Protein AF-A0AA35SAT4-F1 (afdb_monomer_lite)

InterPro domains:
  IPR000299 FERM domain [PS50057] (1-311)
  IPR011993 PH-like domain superfamily [G3DSA:2.30.29.30] (237-289)
  IPR014352 FERM/acyl-CoA-binding protein superfamily [G3DSA:1.20.80.10] (105-236)
  IPR019748 FERM central domain [PF00373] (108-242)
  IPR035963 FERM superfamily, second domain [SSF47031] (110-237)
  IPR051594 KRIT1/FRMD8 [PTHR13283] (17-278)

Organism: Geodia barretti (NCBI:txid519541)

Radius of gyration: 21.6 Å; chains: 1; bounding box: 40×58×58 Å

Sequence (311 aa):
MKEGESVQAVYPSGRFTTVSQIHETVMAALGLPSEAVDCFSIWLSSKHLQLQLKSYHLPCKLFKKWKDLLSQYTNTAYDDICQDEPILTFQRNTFFPLKEERKMIDPKKKSENEKAIDLLYNEAVFNVTKTRYPLEETDYHELAGIQAATFAVEHPGEGLTSGNLHPYLQTFYPPHLLEPPTGGQKSLLKLFRQRSVEHSLAEEKLRGHFEKVASKRLSAHNLKILYLQYCWSKPFYGSVMFHGQIERPFKAVHILTYSDKRVTVALNPHCLHILDSKSPPVSSHTPSAEKQRIHCPIMGNTHFPGPPFSY

Secondary structure (DSSP, 8-state):
-GGG-------TTGGG--HHHHHHHHHHHTT--GGGGGGEEEEEE-SS-EEEPPTT--HHHHHHTHHHHHHHH----HHHHHH---EEEEEE-TTS-HHHHHHH--TT--SSSHHHHHHHHHHHHHHHHTT-S---HHHHHHHHHHHHHHHHHH-GGG---GGG-GGGHHHHS-GGGTS----S---HHHHHHHHHHHHHHHHHHHHHHHHHHHTT---HHHHHHHHHHHHHTSTTTT-EEEEEEEPPPP-TT-TTT---EEEEEEE-SSEEEEEETT--S--TTS--GGGG---EE--S-----------

Structure (mmCIF, N/CA/C/O backbone):
data_AF-A0AA35SAT4-F1
#
_entry.id   AF-A0AA35SAT4-F1
#
loop_
_atom_site.group_PDB
_atom_site.id
_atom_site.type_symbol
_atom_site.label_atom_id
_atom_site.label_alt_id
_atom_site.label_comp_id
_atom_site.label_asym_id
_atom_site.label_entity_id
_atom_site.label_seq_id
_atom_site.pdbx_PDB_ins_code
_atom_site.Cartn_x
_atom_site.Cartn_y
_atom_site.Cartn_z
_atom_site.occupancy
_atom_site.B_iso_or_equiv
_atom_site.auth_seq_id
_atom_site.auth_comp_id
_atom_site.auth_asym_id
_atom_site.auth_atom_id
_atom_site.pdbx_PDB_model_num
ATOM 1 N N . MET A 1 1 ? 7.139 -6.470 1.244 1.00 85.88 1 MET A N 1
ATOM 2 C CA . MET A 1 1 ? 5.754 -5.981 1.427 1.00 85.88 1 MET A CA 1
ATOM 3 C C . MET A 1 1 ? 5.818 -4.456 1.533 1.00 85.88 1 MET A C 1
ATOM 5 O O . MET A 1 1 ? 6.887 -3.907 1.259 1.00 85.88 1 MET A O 1
ATOM 9 N N . LYS A 1 2 ? 4.718 -3.742 1.808 1.00 81.56 2 LYS A N 1
ATOM 10 C CA . LYS A 1 2 ? 4.805 -2.294 2.086 1.00 81.56 2 LYS A CA 1
ATOM 11 C C . LYS A 1 2 ? 5.480 -2.056 3.447 1.00 81.56 2 LYS A C 1
ATOM 13 O O . LYS A 1 2 ? 5.618 -2.985 4.230 1.00 81.56 2 LYS A O 1
ATOM 18 N N . GLU A 1 3 ? 5.967 -0.834 3.665 1.00 66.50 3 GLU A N 1
ATOM 19 C CA . GLU A 1 3 ? 6.561 -0.382 4.942 1.00 66.50 3 GLU A CA 1
ATOM 20 C C . GLU A 1 3 ? 7.803 -1.152 5.431 1.00 66.50 3 GLU A C 1
ATOM 22 O O . GLU A 1 3 ? 8.117 -1.172 6.613 1.00 66.50 3 GLU A O 1
ATOM 27 N N . GLY A 1 4 ? 8.571 -1.746 4.512 1.00 68.06 4 GLY A N 1
ATOM 28 C CA . GLY A 1 4 ? 9.857 -2.373 4.844 1.00 68.06 4 GLY A CA 1
ATOM 29 C C . GLY A 1 4 ? 9.745 -3.785 5.422 1.00 68.06 4 GLY A C 1
ATOM 30 O O . GLY A 1 4 ? 10.768 -4.449 5.586 1.00 68.06 4 GLY A O 1
ATOM 31 N N . GLU A 1 5 ? 8.529 -4.293 5.638 1.00 81.25 5 GLU A N 1
ATOM 32 C CA . GLU A 1 5 ? 8.324 -5.705 5.942 1.00 81.25 5 GLU A CA 1
ATOM 33 C C . GLU A 1 5 ? 8.867 -6.570 4.795 1.00 81.25 5 GLU A C 1
ATOM 35 O O . GLU A 1 5 ? 8.551 -6.371 3.611 1.00 81.25 5 GLU A O 1
ATOM 40 N N . SER A 1 6 ? 9.667 -7.573 5.141 1.00 86.50 6 SER A N 1
ATOM 41 C CA . SER A 1 6 ? 10.245 -8.518 4.190 1.00 86.50 6 SER A CA 1
ATOM 42 C C . SER A 1 6 ? 9.923 -9.948 4.599 1.00 86.50 6 SER A C 1
ATOM 44 O O . SER A 1 6 ? 9.715 -10.254 5.768 1.00 86.50 6 SER A O 1
ATOM 46 N N . VAL A 1 7 ? 9.839 -10.819 3.602 1.00 89.19 7 VAL A N 1
ATOM 47 C CA . VAL A 1 7 ? 9.701 -12.260 3.787 1.00 89.19 7 VAL A CA 1
ATOM 48 C C . VAL A 1 7 ? 10.758 -12.915 2.918 1.00 89.19 7 VAL A C 1
ATOM 50 O O . VAL A 1 7 ? 11.021 -12.451 1.803 1.00 89.19 7 VAL A O 1
ATOM 53 N N . GLN A 1 8 ? 11.399 -13.960 3.431 1.00 85.19 8 GLN A N 1
ATOM 54 C CA . GLN A 1 8 ? 12.341 -14.717 2.623 1.00 85.19 8 GLN A CA 1
ATOM 55 C C . GLN A 1 8 ? 11.565 -15.551 1.608 1.00 85.19 8 GLN A C 1
ATOM 57 O O . GLN A 1 8 ? 10.843 -16.476 1.968 1.00 85.19 8 GLN A O 1
ATOM 62 N N . ALA A 1 9 ? 11.714 -15.202 0.333 1.00 82.69 9 ALA A N 1
ATOM 63 C CA . ALA A 1 9 ? 11.244 -16.026 -0.768 1.00 82.69 9 ALA A CA 1
ATOM 64 C C . ALA A 1 9 ? 12.330 -17.035 -1.150 1.00 82.69 9 ALA A C 1
ATOM 66 O O . ALA A 1 9 ? 13.515 -16.696 -1.227 1.00 82.69 9 ALA A O 1
ATOM 67 N N . VAL A 1 10 ? 11.917 -18.270 -1.419 1.00 89.69 10 VAL A N 1
ATOM 68 C CA . VAL A 1 10 ? 12.800 -19.304 -1.963 1.00 89.69 10 VAL A CA 1
ATOM 69 C C . VAL A 1 10 ? 12.797 -19.180 -3.486 1.00 89.69 10 VAL A C 1
ATOM 71 O O . VAL A 1 10 ? 11.788 -18.819 -4.087 1.00 89.69 10 VAL A O 1
ATOM 74 N N . TYR A 1 11 ? 13.929 -19.491 -4.123 1.00 93.06 11 TYR A N 1
ATOM 75 C CA . TYR A 1 11 ? 14.079 -19.494 -5.581 1.00 93.06 11 TYR A CA 1
ATOM 76 C C . TYR A 1 11 ? 14.354 -20.925 -6.073 1.00 93.06 11 TYR A C 1
ATOM 78 O O . TYR A 1 11 ? 15.515 -21.258 -6.330 1.00 93.06 11 TYR A O 1
ATOM 86 N N . PRO A 1 12 ? 13.325 -21.796 -6.190 1.00 91.19 12 PRO A N 1
ATOM 87 C CA . PRO A 1 12 ? 13.510 -23.239 -6.385 1.00 91.19 12 PRO A CA 1
ATOM 88 C C . PRO A 1 12 ? 14.303 -23.617 -7.638 1.00 91.19 12 PRO A C 1
ATOM 90 O O . PRO A 1 12 ? 14.925 -24.673 -7.688 1.00 91.19 12 PRO A O 1
ATOM 93 N N . SER A 1 13 ? 14.294 -22.760 -8.660 1.00 94.81 13 SER A N 1
ATOM 94 C CA . SER A 1 13 ? 14.987 -22.988 -9.932 1.00 94.81 13 SER A CA 1
ATOM 95 C C . SER A 1 13 ? 16.111 -21.970 -10.167 1.00 94.81 13 SER A C 1
ATOM 97 O O . SER A 1 13 ? 16.504 -21.709 -11.309 1.00 94.81 13 SER A O 1
ATOM 99 N N . GLY A 1 14 ? 16.622 -21.348 -9.096 1.00 94.19 14 GLY A N 1
ATOM 100 C CA . GLY A 1 14 ? 17.661 -20.321 -9.154 1.00 94.19 14 GLY A CA 1
ATOM 101 C C . GLY A 1 14 ? 17.294 -19.203 -10.133 1.00 94.19 14 GLY A C 1
ATOM 102 O O . GLY A 1 14 ? 16.197 -18.645 -10.072 1.00 94.19 14 GLY A O 1
ATOM 103 N N . ARG A 1 15 ? 18.176 -18.920 -11.101 1.00 94.06 15 ARG A N 1
ATOM 104 C CA . ARG A 1 15 ? 17.960 -17.881 -12.132 1.00 94.06 15 ARG A CA 1
ATOM 105 C C . ARG A 1 15 ? 16.768 -18.128 -13.069 1.00 94.06 15 ARG A C 1
ATOM 107 O O . ARG A 1 15 ? 16.391 -17.223 -13.813 1.00 94.06 15 ARG A O 1
ATOM 114 N N . PHE A 1 16 ? 16.235 -19.348 -13.086 1.00 96.88 16 PHE A N 1
ATOM 115 C CA . PHE A 1 16 ? 15.081 -19.747 -13.893 1.00 96.88 16 PHE A CA 1
ATOM 116 C C . PHE A 1 16 ? 13.785 -19.790 -13.087 1.00 96.88 16 PHE A C 1
ATOM 118 O O . PHE A 1 16 ? 12.761 -20.213 -13.613 1.00 96.88 16 PHE A O 1
ATOM 125 N N . THR A 1 17 ? 13.818 -19.348 -11.829 1.00 97.94 17 THR A N 1
ATOM 126 C CA . THR A 1 17 ? 12.612 -19.263 -11.012 1.00 97.94 17 THR A CA 1
ATOM 127 C C . THR A 1 17 ? 11.625 -18.283 -11.641 1.00 97.94 17 THR A C 1
ATOM 129 O O . THR A 1 17 ? 11.965 -17.133 -11.934 1.00 97.94 17 THR A O 1
ATOM 132 N N . THR A 1 18 ? 10.406 -18.759 -11.856 1.00 98.19 18 THR A N 1
ATOM 133 C CA . THR A 1 18 ? 9.287 -17.977 -12.380 1.00 98.19 18 THR A CA 1
ATOM 134 C C . THR A 1 18 ? 8.602 -17.174 -11.280 1.00 98.19 18 THR A C 1
ATOM 136 O O . THR A 1 18 ? 8.747 -17.443 -10.087 1.00 98.19 18 THR A O 1
ATOM 139 N N . VAL A 1 19 ? 7.810 -16.187 -11.686 1.00 97.94 19 VAL A N 1
ATOM 140 C CA . VAL A 1 19 ? 6.956 -15.432 -10.767 1.00 97.94 19 VAL A CA 1
ATOM 141 C C . VAL A 1 19 ? 5.939 -16.329 -10.061 1.00 97.94 19 VAL A C 1
ATOM 143 O O . VAL A 1 19 ? 5.714 -16.105 -8.878 1.00 97.94 19 VAL A O 1
ATOM 146 N N . SER A 1 20 ? 5.377 -17.346 -10.728 1.00 97.44 20 SER A N 1
ATOM 147 C CA . SER A 1 20 ? 4.465 -18.315 -10.089 1.00 97.44 20 SER A CA 1
ATOM 148 C C . SER A 1 20 ? 5.132 -19.018 -8.910 1.00 97.44 20 SER A C 1
ATOM 150 O O . SER A 1 20 ? 4.609 -19.004 -7.806 1.00 97.44 20 SER A O 1
ATOM 152 N N . GLN A 1 21 ? 6.348 -19.534 -9.111 1.00 97.69 21 GLN A N 1
ATOM 153 C CA . GLN A 1 21 ? 7.086 -20.228 -8.052 1.00 97.69 21 GLN A CA 1
ATOM 154 C C . GLN A 1 21 ? 7.424 -19.292 -6.882 1.00 97.69 21 GLN A C 1
ATOM 156 O O . GLN A 1 21 ? 7.323 -19.681 -5.722 1.00 97.69 21 GLN A O 1
ATOM 161 N N . ILE A 1 22 ? 7.804 -18.040 -7.161 1.00 97.31 22 ILE A N 1
ATOM 162 C CA . ILE A 1 22 ? 8.040 -17.050 -6.097 1.00 97.31 22 ILE A CA 1
ATOM 163 C C . ILE A 1 22 ? 6.737 -16.737 -5.362 1.00 97.31 22 ILE A C 1
ATOM 165 O O . ILE A 1 22 ? 6.739 -16.693 -4.137 1.00 97.31 22 ILE A O 1
ATOM 169 N N . HIS A 1 23 ? 5.630 -16.553 -6.082 1.00 97.38 23 HIS A N 1
ATOM 170 C CA . HIS A 1 23 ? 4.315 -16.315 -5.489 1.00 97.38 23 HIS A CA 1
ATOM 171 C C . HIS A 1 23 ? 3.915 -17.456 -4.549 1.00 97.38 23 HIS A C 1
ATOM 173 O O . HIS A 1 23 ? 3.642 -17.191 -3.383 1.00 97.38 23 HIS A O 1
ATOM 179 N N . GLU A 1 24 ? 4.019 -18.710 -4.994 1.00 96.19 24 GLU A N 1
ATOM 180 C CA . GLU A 1 24 ? 3.744 -19.905 -4.185 1.00 96.19 24 GLU A CA 1
ATOM 181 C C . GLU A 1 24 ? 4.595 -19.946 -2.906 1.00 96.19 24 GLU A C 1
ATOM 183 O O . GLU A 1 24 ? 4.072 -20.161 -1.811 1.00 96.19 24 GLU A O 1
ATOM 188 N N . THR A 1 25 ? 5.903 -19.683 -3.011 1.00 95.88 25 THR A N 1
ATOM 189 C CA . THR A 1 25 ? 6.790 -19.677 -1.832 1.00 95.88 25 THR A CA 1
ATOM 190 C C . THR A 1 25 ? 6.469 -18.547 -0.857 1.00 95.88 25 THR A C 1
ATOM 192 O O . THR A 1 25 ? 6.524 -18.758 0.352 1.00 95.88 25 THR A O 1
ATOM 195 N N . VAL A 1 26 ? 6.095 -17.364 -1.355 1.00 96.12 26 VAL A N 1
ATOM 196 C CA . VAL A 1 26 ? 5.688 -16.226 -0.519 1.00 96.12 26 VAL A CA 1
ATOM 197 C C . VAL A 1 26 ? 4.344 -16.497 0.157 1.00 96.12 26 VAL A C 1
ATOM 199 O O . VAL A 1 26 ? 4.218 -16.248 1.353 1.00 96.12 26 VAL A O 1
ATOM 202 N N . MET A 1 27 ? 3.368 -17.055 -0.567 1.00 95.00 27 MET A N 1
ATOM 203 C CA . MET A 1 27 ? 2.076 -17.478 -0.015 1.00 95.00 27 MET A CA 1
ATOM 204 C C . MET A 1 27 ? 2.269 -18.468 1.137 1.00 95.00 27 MET A C 1
ATOM 206 O O . MET A 1 27 ? 1.733 -18.256 2.224 1.00 95.00 27 MET A O 1
ATOM 210 N N . ALA A 1 28 ? 3.094 -19.499 0.923 1.00 94.06 28 ALA A N 1
ATOM 211 C CA . ALA A 1 28 ? 3.408 -20.498 1.940 1.00 94.06 28 ALA A CA 1
ATOM 212 C C . ALA A 1 28 ? 4.137 -19.888 3.149 1.00 94.06 28 ALA A C 1
ATOM 214 O O . ALA A 1 28 ? 3.762 -20.153 4.288 1.00 94.06 28 ALA A O 1
ATOM 215 N N . ALA A 1 29 ? 5.139 -19.032 2.919 1.00 94.12 29 ALA A N 1
ATOM 216 C CA . ALA A 1 29 ? 5.899 -18.385 3.990 1.00 94.12 29 ALA A CA 1
ATOM 217 C C . ALA A 1 29 ? 5.044 -17.436 4.846 1.00 94.12 29 ALA A C 1
ATOM 219 O O . ALA A 1 29 ? 5.304 -17.274 6.036 1.00 94.12 29 ALA A O 1
ATOM 220 N N . LEU A 1 30 ? 4.025 -16.811 4.250 1.00 92.62 30 LEU A N 1
ATOM 221 C CA . LEU A 1 30 ? 3.081 -15.941 4.949 1.00 92.62 30 LEU A CA 1
ATOM 222 C C . LEU A 1 30 ? 1.894 -16.705 5.557 1.00 92.62 30 LEU A C 1
ATOM 224 O O . LEU A 1 30 ? 1.076 -16.082 6.230 1.00 92.62 30 LEU A O 1
ATOM 228 N N . GLY A 1 31 ? 1.785 -18.018 5.326 1.00 92.00 31 GLY A N 1
ATOM 229 C CA . GLY A 1 31 ? 0.646 -18.821 5.775 1.00 92.00 31 GLY A CA 1
ATOM 230 C C . GLY A 1 31 ? -0.683 -18.348 5.182 1.00 92.00 31 GLY A C 1
ATOM 231 O O . GLY A 1 31 ? -1.710 -18.414 5.852 1.00 92.00 31 GLY A O 1
ATOM 232 N N . LEU A 1 32 ? -0.663 -17.807 3.959 1.00 92.44 32 LEU A N 1
ATOM 233 C CA . LEU A 1 32 ? -1.868 -17.296 3.312 1.00 92.44 32 LEU A CA 1
ATOM 234 C C . LEU A 1 32 ? -2.738 -18.455 2.802 1.00 92.44 32 LEU A C 1
ATOM 236 O O . LEU A 1 32 ? -2.210 -19.394 2.199 1.00 92.44 32 LEU A O 1
ATOM 240 N N . PRO A 1 33 ? -4.064 -18.387 3.000 1.00 90.38 33 PRO A N 1
ATOM 241 C CA . PRO A 1 33 ? -4.974 -19.426 2.545 1.00 90.38 33 PRO A CA 1
ATOM 242 C C . PRO A 1 33 ? -5.126 -19.403 1.021 1.00 90.38 33 PRO A C 1
ATOM 244 O O . PRO A 1 33 ? -4.870 -18.394 0.355 1.00 90.38 33 PRO A O 1
ATOM 247 N N . SER A 1 34 ? -5.571 -20.528 0.462 1.00 89.75 34 SER A N 1
ATOM 248 C CA . SER A 1 34 ? -5.731 -20.706 -0.986 1.00 89.75 34 SER A CA 1
ATOM 249 C C . SER A 1 34 ? -6.697 -19.698 -1.614 1.00 89.75 34 SER A C 1
ATOM 251 O O . SER A 1 34 ? -6.505 -19.258 -2.740 1.00 89.75 34 SER A O 1
ATOM 253 N N . GLU A 1 35 ? -7.688 -19.258 -0.852 1.00 89.69 35 GLU A N 1
ATOM 254 C CA . GLU A 1 35 ? -8.714 -18.292 -1.217 1.00 89.69 35 GLU A CA 1
ATOM 255 C C . GLU A 1 35 ? -8.131 -16.895 -1.467 1.00 89.69 35 GLU A C 1
ATOM 257 O O . GLU A 1 35 ? -8.711 -16.105 -2.211 1.00 89.69 35 GLU A O 1
ATOM 262 N N . ALA A 1 36 ? -6.973 -16.591 -0.870 1.00 92.38 36 ALA A N 1
ATOM 263 C CA . ALA A 1 36 ? -6.276 -15.321 -1.030 1.00 92.38 36 ALA A CA 1
ATOM 264 C C . ALA A 1 36 ? -5.256 -15.326 -2.182 1.00 92.38 36 ALA A C 1
ATOM 266 O O . ALA A 1 36 ? -4.661 -14.284 -2.460 1.00 92.38 36 ALA A O 1
ATOM 267 N N . VAL A 1 37 ? -5.049 -16.463 -2.862 1.00 93.31 37 VAL A N 1
ATOM 268 C CA . VAL A 1 37 ? -3.992 -16.632 -3.878 1.00 93.31 37 VAL A CA 1
ATOM 269 C C . VAL A 1 37 ? -4.073 -15.581 -4.984 1.00 93.31 37 VAL A C 1
ATOM 271 O O . VAL A 1 37 ? -3.082 -14.915 -5.282 1.00 93.31 37 VAL A O 1
ATOM 274 N N . ASP A 1 38 ? -5.273 -15.352 -5.516 1.00 94.94 38 ASP A N 1
ATOM 275 C CA . ASP A 1 38 ? -5.505 -14.418 -6.619 1.00 94.94 38 ASP A CA 1
ATOM 276 C C . ASP A 1 38 ? -5.585 -12.958 -6.156 1.00 94.94 38 ASP A C 1
ATOM 278 O O . ASP A 1 38 ? -5.504 -12.039 -6.978 1.00 94.94 38 ASP A O 1
ATOM 282 N N . CYS A 1 39 ? -5.726 -12.729 -4.845 1.00 96.06 39 CYS A N 1
ATOM 283 C CA . CYS A 1 39 ? -5.804 -11.394 -4.259 1.00 96.06 39 CYS A CA 1
ATOM 284 C C . CYS A 1 39 ? -4.458 -10.663 -4.308 1.00 96.06 39 CYS A C 1
ATOM 286 O O . CYS A 1 39 ? -4.422 -9.429 -4.297 1.00 96.06 39 CYS A O 1
ATOM 288 N N . PHE A 1 40 ? -3.351 -11.399 -4.405 1.00 97.00 40 PHE A N 1
ATOM 289 C CA . PHE A 1 40 ? -2.004 -10.845 -4.390 1.00 97.00 40 PHE A CA 1
ATOM 290 C C . PHE A 1 40 ? -1.203 -11.264 -5.616 1.00 97.00 40 PHE A C 1
ATOM 292 O O . PHE A 1 40 ? -1.428 -12.308 -6.219 1.00 97.00 40 PHE A O 1
ATOM 299 N N . SER A 1 41 ? -0.232 -10.437 -5.987 1.00 97.25 41 SER A N 1
ATOM 300 C CA . SER A 1 41 ? 0.686 -10.703 -7.090 1.00 97.25 41 SER A CA 1
ATOM 301 C C . SER A 1 41 ? 2.101 -10.279 -6.713 1.00 97.25 41 SER A C 1
ATOM 303 O O . SER A 1 41 ? 2.315 -9.481 -5.796 1.00 97.25 41 SER A O 1
ATOM 305 N N . ILE A 1 42 ? 3.080 -10.787 -7.460 1.00 97.75 42 ILE A N 1
ATOM 306 C CA . ILE A 1 42 ? 4.448 -10.274 -7.425 1.00 97.75 42 ILE A CA 1
ATOM 307 C C . ILE A 1 42 ? 4.559 -9.081 -8.370 1.00 97.75 42 IL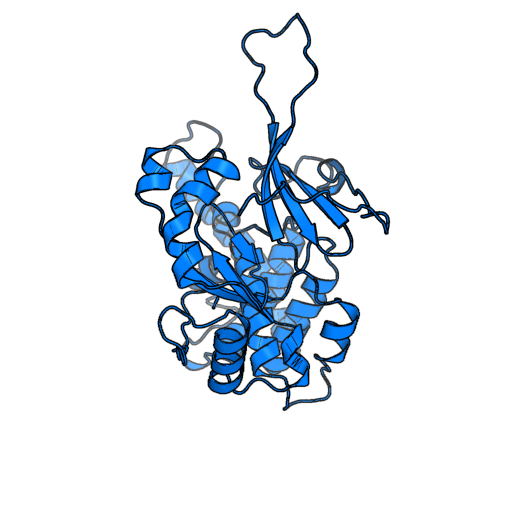E A C 1
ATOM 309 O O . ILE A 1 42 ? 4.073 -9.102 -9.504 1.00 97.75 42 ILE A O 1
ATOM 313 N N . TRP A 1 43 ? 5.239 -8.051 -7.892 1.00 97.50 43 TRP A N 1
ATOM 314 C CA . TRP A 1 43 ? 5.491 -6.804 -8.589 1.00 97.50 43 TRP A CA 1
ATOM 315 C C . TRP A 1 43 ? 6.986 -6.516 -8.621 1.00 97.50 43 TRP A C 1
ATOM 317 O O . TRP A 1 43 ? 7.688 -6.774 -7.645 1.00 97.50 43 TRP A O 1
ATOM 327 N N . LEU A 1 44 ? 7.455 -5.929 -9.719 1.00 97.06 44 LEU A N 1
ATOM 328 C CA . LEU A 1 44 ? 8.772 -5.307 -9.816 1.00 97.06 44 LEU A CA 1
ATOM 329 C C . LEU A 1 44 ? 8.593 -3.807 -9.607 1.00 97.06 44 LEU A C 1
ATOM 331 O O . LEU A 1 44 ? 7.763 -3.188 -10.273 1.00 97.06 44 LEU A O 1
ATOM 335 N N . SER A 1 45 ? 9.268 -3.229 -8.622 1.00 94.56 45 SER A N 1
ATOM 336 C CA . SER A 1 45 ? 8.960 -1.870 -8.170 1.00 94.56 45 SER A CA 1
ATOM 337 C C . SER A 1 45 ? 10.202 -1.092 -7.772 1.00 94.56 45 SER A C 1
ATOM 339 O O . SER A 1 45 ? 11.061 -1.621 -7.077 1.00 94.56 45 SER A O 1
ATOM 341 N N . SER A 1 46 ? 10.235 0.186 -8.133 1.00 93.06 46 SER A N 1
ATOM 342 C CA . SER A 1 46 ? 11.133 1.193 -7.566 1.00 93.06 46 SER A CA 1
ATOM 343 C C . SER A 1 46 ? 10.365 2.487 -7.269 1.00 93.06 46 SER A C 1
ATOM 345 O O . SER A 1 46 ? 9.129 2.518 -7.334 1.00 93.06 46 SER A O 1
ATOM 347 N N . LYS A 1 47 ? 11.084 3.571 -6.945 1.00 87.50 47 LYS A N 1
ATOM 348 C CA . LYS A 1 47 ? 10.490 4.913 -6.818 1.00 87.50 47 LYS A CA 1
ATOM 349 C C . LYS A 1 47 ? 9.875 5.421 -8.130 1.00 87.50 47 LYS A C 1
ATOM 351 O O . LYS A 1 47 ? 8.934 6.207 -8.079 1.00 87.50 47 LYS A O 1
ATOM 356 N N . HIS A 1 48 ? 10.382 4.977 -9.282 1.00 89.62 48 HIS A N 1
ATOM 357 C CA . HIS A 1 48 ? 10.032 5.543 -10.591 1.00 89.62 48 HIS A CA 1
ATOM 358 C C . HIS A 1 48 ? 8.971 4.744 -11.345 1.00 89.62 48 HIS A C 1
ATOM 360 O O . HIS A 1 48 ? 8.170 5.328 -12.075 1.00 89.62 48 HIS A O 1
ATOM 366 N N . LEU A 1 49 ? 8.948 3.420 -11.170 1.00 92.31 49 LEU A N 1
ATOM 367 C CA . LEU A 1 49 ? 8.079 2.525 -11.932 1.00 92.31 49 LEU A CA 1
ATOM 368 C C . LEU A 1 49 ? 7.628 1.325 -11.087 1.00 92.31 49 LEU A C 1
ATOM 370 O O . LEU A 1 49 ? 8.402 0.764 -10.312 1.00 92.31 49 LEU A O 1
ATOM 374 N N . GLN A 1 50 ? 6.366 0.919 -11.248 1.00 93.88 50 GLN A N 1
ATOM 375 C CA . GLN A 1 50 ? 5.787 -0.269 -10.614 1.00 93.88 50 GLN A CA 1
ATOM 376 C C . GLN A 1 50 ? 5.095 -1.121 -11.675 1.00 93.88 50 GLN A C 1
ATOM 378 O O . GLN A 1 50 ? 4.203 -0.642 -12.372 1.00 93.88 50 GLN A O 1
ATOM 383 N N . LEU A 1 51 ? 5.503 -2.383 -11.790 1.00 95.31 51 LEU A N 1
ATOM 384 C CA . LEU A 1 51 ? 5.000 -3.324 -12.786 1.00 95.31 51 LEU A CA 1
ATOM 385 C C . LEU A 1 51 ? 4.502 -4.596 -12.104 1.00 95.31 51 LEU A C 1
ATOM 387 O O . LEU A 1 51 ? 5.288 -5.310 -11.476 1.00 95.31 51 LEU A O 1
ATOM 391 N N . GLN A 1 52 ? 3.219 -4.915 -12.274 1.00 96.50 52 GLN A N 1
ATOM 392 C CA . GLN A 1 52 ? 2.704 -6.228 -11.901 1.00 96.50 52 GLN A CA 1
ATOM 393 C C . GLN A 1 52 ? 3.274 -7.267 -12.867 1.00 96.50 52 GLN A C 1
ATOM 395 O O . GLN A 1 52 ? 3.161 -7.125 -14.088 1.00 96.50 52 GLN A O 1
ATOM 400 N N . LEU A 1 53 ? 3.911 -8.308 -12.336 1.00 97.44 53 LEU A N 1
ATOM 401 C CA . LEU A 1 53 ? 4.515 -9.341 -13.164 1.00 97.44 53 LEU A CA 1
ATOM 402 C C . LEU A 1 53 ? 3.510 -10.449 -13.485 1.00 97.44 53 LEU A C 1
ATOM 404 O O . LEU A 1 53 ? 2.636 -10.770 -12.685 1.00 97.44 53 LEU A O 1
ATOM 408 N N . LYS A 1 54 ? 3.665 -11.067 -14.658 1.00 97.19 54 LYS A N 1
ATOM 409 C CA . LYS A 1 54 ? 2.902 -12.254 -15.050 1.00 97.19 54 LYS A CA 1
ATOM 410 C C . LYS A 1 54 ? 3.565 -13.513 -14.502 1.00 97.19 54 LYS A C 1
ATOM 412 O O . LYS A 1 54 ? 4.787 -13.549 -14.379 1.00 97.19 54 LYS A O 1
ATOM 417 N N . SER A 1 55 ? 2.773 -14.555 -14.254 1.00 97.25 55 SER A N 1
ATOM 418 C CA . SER A 1 55 ? 3.207 -15.825 -13.645 1.00 97.25 55 SER A CA 1
ATOM 419 C C . SER A 1 55 ? 4.431 -16.461 -14.318 1.00 97.25 55 SER A C 1
ATOM 421 O O . SER A 1 55 ? 5.317 -16.967 -13.635 1.00 97.25 55 SER A O 1
ATOM 423 N N . TYR A 1 56 ? 4.525 -16.375 -15.646 1.00 97.50 56 TYR A N 1
ATOM 424 C CA . TYR A 1 56 ? 5.612 -16.950 -16.446 1.00 97.50 56 TYR A CA 1
ATOM 425 C C . TYR A 1 56 ? 6.865 -16.065 -16.557 1.00 97.50 56 TYR A C 1
ATOM 427 O O . TYR A 1 56 ? 7.862 -16.474 -17.156 1.00 97.50 56 TYR A O 1
ATOM 435 N N . HIS A 1 57 ? 6.843 -14.835 -16.037 1.00 98.25 57 HIS A N 1
ATOM 436 C CA . HIS A 1 57 ? 8.021 -13.973 -16.074 1.00 98.25 57 HIS A CA 1
ATOM 437 C C . HIS A 1 57 ? 9.154 -14.542 -15.213 1.00 98.25 57 HIS A C 1
ATOM 439 O O . HIS A 1 57 ? 8.924 -15.189 -14.195 1.00 98.25 57 HIS A O 1
ATOM 445 N N . LEU A 1 58 ? 10.392 -14.245 -15.617 1.00 97.81 58 LEU A N 1
ATOM 446 C CA . LEU A 1 58 ? 11.612 -14.608 -14.898 1.00 97.81 58 LEU A CA 1
ATOM 447 C C . LEU A 1 58 ? 12.209 -13.346 -14.264 1.00 97.81 58 LEU A C 1
ATOM 449 O O . LEU A 1 58 ? 12.813 -12.552 -14.998 1.00 97.81 58 LEU A O 1
ATOM 453 N N . PRO A 1 59 ? 12.092 -13.136 -12.938 1.00 96.25 59 PRO A N 1
ATOM 454 C CA . PRO A 1 59 ? 12.589 -11.920 -12.302 1.00 96.25 59 PRO A CA 1
ATOM 455 C C . PRO A 1 59 ? 14.059 -11.652 -12.601 1.00 96.25 59 PRO A C 1
ATOM 457 O O . PRO A 1 59 ? 14.380 -10.559 -13.048 1.00 96.25 59 PRO A O 1
ATOM 460 N N . CYS A 1 60 ? 14.942 -12.653 -12.531 1.00 95.00 60 CYS A N 1
ATOM 461 C CA . CYS A 1 60 ? 16.363 -12.464 -12.849 1.00 95.00 60 CYS A CA 1
ATOM 462 C C . CYS A 1 60 ? 16.623 -11.871 -14.247 1.00 95.00 60 CYS A C 1
ATOM 464 O O . CYS A 1 60 ? 17.623 -11.181 -14.435 1.00 95.00 60 CYS A O 1
ATOM 466 N N . LYS A 1 61 ? 15.753 -12.126 -15.238 1.00 96.69 61 LYS A N 1
ATOM 467 C CA . LYS A 1 61 ? 15.854 -11.485 -16.560 1.00 96.69 61 LYS A CA 1
ATOM 468 C C . LYS A 1 61 ? 15.331 -10.049 -16.536 1.00 96.69 61 LYS A C 1
ATOM 470 O O . LYS A 1 61 ? 15.912 -9.196 -17.194 1.00 96.69 61 LYS A O 1
ATOM 475 N N . LEU A 1 62 ? 14.257 -9.788 -15.796 1.00 96.88 62 LEU A N 1
ATOM 476 C CA . LEU A 1 62 ? 13.654 -8.460 -15.688 1.00 96.88 62 LEU A CA 1
ATOM 477 C C . LEU A 1 62 ? 14.532 -7.475 -14.913 1.00 96.88 62 LEU A C 1
ATOM 479 O O . LEU A 1 62 ? 14.667 -6.342 -15.354 1.00 96.88 62 LEU A O 1
ATOM 483 N N . PHE A 1 63 ? 15.196 -7.914 -13.838 1.00 96.75 63 PHE A N 1
ATOM 484 C CA . PHE A 1 63 ? 16.177 -7.093 -13.114 1.00 96.75 63 PHE A CA 1
ATOM 485 C C . PHE A 1 63 ? 17.289 -6.593 -14.048 1.00 96.75 63 PHE A C 1
ATOM 487 O O . PHE A 1 63 ? 17.611 -5.413 -14.057 1.00 96.75 63 PHE A O 1
ATOM 494 N N . LYS A 1 64 ? 17.814 -7.464 -14.923 1.00 96.50 64 LYS A N 1
ATOM 495 C CA . LYS A 1 64 ? 18.842 -7.080 -15.910 1.00 96.50 64 LYS A CA 1
ATOM 496 C C . LYS A 1 64 ? 18.351 -6.072 -16.948 1.00 96.50 64 LYS A C 1
ATOM 498 O O . LYS A 1 64 ? 19.161 -5.336 -17.492 1.00 96.50 64 LYS A O 1
ATOM 503 N N . LYS A 1 65 ? 17.046 -6.064 -17.226 1.00 97.12 65 LYS A N 1
ATOM 504 C CA . LYS A 1 65 ? 16.394 -5.148 -18.169 1.00 97.12 65 LYS A CA 1
ATOM 505 C C . LYS A 1 65 ? 15.826 -3.906 -17.485 1.00 97.12 65 LYS A C 1
ATOM 507 O O . LYS A 1 65 ? 15.126 -3.138 -18.133 1.00 97.12 65 LYS A O 1
ATOM 512 N N . TRP A 1 66 ? 16.063 -3.707 -16.187 1.00 97.50 66 TRP A N 1
ATOM 513 C CA . TRP A 1 66 ? 15.381 -2.653 -15.439 1.00 97.50 66 TRP A CA 1
ATOM 514 C C . TRP A 1 66 ? 15.632 -1.259 -16.012 1.00 97.50 66 TRP A C 1
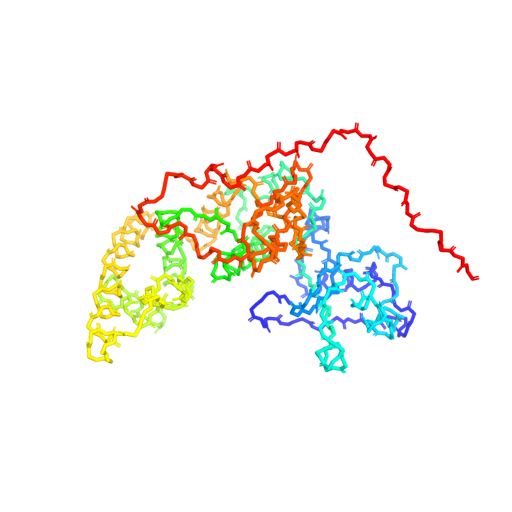ATOM 516 O O . TRP A 1 66 ? 14.692 -0.495 -16.209 1.00 97.50 66 TRP A O 1
ATOM 526 N N . LYS A 1 67 ? 16.886 -0.969 -16.363 1.00 97.06 67 LYS A N 1
ATOM 527 C CA . LYS A 1 67 ? 17.273 0.310 -16.967 1.00 97.06 67 LYS A CA 1
ATOM 528 C C . LYS A 1 67 ? 16.578 0.526 -18.312 1.00 97.06 67 LYS A C 1
ATOM 530 O O . LYS A 1 67 ? 16.013 1.593 -18.522 1.00 97.06 67 LYS A O 1
ATOM 535 N N . ASP A 1 68 ? 16.508 -0.510 -19.149 1.00 97.12 68 ASP A N 1
ATOM 536 C CA . ASP A 1 68 ? 15.776 -0.465 -20.422 1.00 97.12 68 ASP A CA 1
ATOM 537 C C . ASP A 1 68 ? 14.280 -0.188 -20.202 1.00 97.12 68 ASP A C 1
ATOM 539 O O . ASP A 1 68 ? 13.682 0.613 -20.915 1.00 97.12 68 ASP A O 1
ATOM 543 N N . LEU A 1 69 ? 13.672 -0.818 -19.187 1.00 96.38 69 LEU A N 1
ATOM 544 C CA . LEU A 1 69 ? 12.267 -0.603 -18.831 1.00 96.38 69 LEU A CA 1
ATOM 545 C C . LEU A 1 69 ? 12.014 0.834 -18.361 1.00 96.38 69 LEU A C 1
ATOM 547 O O . LEU A 1 69 ? 11.019 1.431 -18.764 1.00 96.38 69 LEU A O 1
ATOM 551 N N . LEU A 1 70 ? 12.901 1.405 -17.542 1.00 95.38 70 LEU A N 1
ATOM 552 C CA . LEU A 1 70 ? 12.796 2.808 -17.137 1.00 95.38 70 LEU A CA 1
ATOM 553 C C . LEU A 1 70 ? 12.928 3.740 -18.343 1.00 95.38 70 LEU A C 1
ATOM 555 O O . LEU A 1 70 ? 12.063 4.582 -18.550 1.00 95.38 70 LEU A O 1
ATOM 559 N N . SER A 1 71 ? 13.946 3.543 -19.185 1.00 94.94 71 SER A N 1
ATOM 560 C CA . SER A 1 71 ? 14.137 4.347 -20.397 1.00 94.94 71 SER A CA 1
ATOM 561 C C . SER A 1 71 ? 12.960 4.252 -21.371 1.00 94.94 71 SER A C 1
ATOM 563 O O . SER A 1 71 ? 12.687 5.210 -22.087 1.00 94.94 71 SER A O 1
ATOM 565 N N . GLN A 1 72 ? 12.266 3.112 -21.414 1.00 94.62 72 GLN A N 1
ATOM 566 C CA . GLN A 1 72 ? 11.129 2.900 -22.306 1.00 94.62 72 GLN A CA 1
ATOM 567 C C . GLN A 1 72 ? 9.810 3.465 -21.759 1.00 94.62 72 GLN A C 1
ATOM 569 O O . GLN A 1 72 ? 8.992 3.952 -22.539 1.00 94.62 72 GLN A O 1
ATOM 574 N N . TYR A 1 73 ? 9.564 3.353 -20.451 1.00 92.31 73 TYR A N 1
ATOM 575 C CA . TYR A 1 73 ? 8.242 3.604 -19.858 1.00 92.31 73 TYR A CA 1
ATOM 576 C C . TYR A 1 73 ? 8.187 4.811 -18.919 1.00 92.31 73 TYR A C 1
ATOM 578 O O . TYR A 1 73 ? 7.125 5.088 -18.355 1.00 92.31 73 TYR A O 1
ATOM 586 N N . THR A 1 74 ? 9.290 5.536 -18.727 1.00 90.62 74 THR A N 1
ATOM 587 C CA . THR A 1 74 ? 9.320 6.740 -17.892 1.00 90.62 74 THR A CA 1
ATOM 588 C C . THR A 1 74 ? 10.086 7.882 -18.561 1.00 90.62 74 THR A C 1
ATOM 590 O O . THR A 1 74 ? 10.878 7.687 -19.475 1.00 90.62 74 THR A O 1
ATOM 593 N N . ASN A 1 75 ? 9.870 9.100 -18.056 1.00 86.25 75 ASN A N 1
ATOM 594 C CA . ASN A 1 75 ? 10.673 10.284 -18.387 1.00 86.25 75 ASN A CA 1
ATOM 595 C C . ASN A 1 75 ? 11.732 10.551 -17.298 1.00 86.25 75 ASN A C 1
ATOM 597 O O . ASN A 1 75 ? 12.019 11.705 -16.969 1.00 86.25 75 ASN A O 1
ATOM 601 N N . THR A 1 76 ? 12.233 9.494 -16.650 1.00 88.75 76 THR A N 1
ATOM 602 C CA . THR A 1 76 ? 13.240 9.601 -15.587 1.00 88.75 76 THR A CA 1
ATOM 603 C C . THR A 1 76 ? 14.577 10.043 -16.187 1.00 88.75 76 THR A C 1
ATOM 605 O O . THR A 1 76 ? 14.970 9.573 -17.252 1.00 88.75 76 THR A O 1
ATOM 608 N N . ALA A 1 77 ? 15.283 10.956 -15.514 1.00 91.06 77 ALA A N 1
ATOM 609 C CA . ALA A 1 77 ? 16.594 11.413 -15.966 1.00 91.06 77 ALA A CA 1
ATOM 610 C C . ALA A 1 77 ? 17.597 10.250 -16.025 1.00 91.06 77 ALA A C 1
ATOM 612 O O . ALA A 1 77 ? 17.544 9.337 -15.203 1.00 91.06 77 ALA A O 1
ATOM 613 N N . TYR A 1 78 ? 18.535 10.300 -16.971 1.00 93.62 78 TYR A N 1
ATOM 614 C CA . TYR A 1 78 ? 19.508 9.225 -17.181 1.00 93.62 78 TYR A CA 1
ATOM 615 C C . TYR A 1 78 ? 20.291 8.871 -15.906 1.00 93.62 78 TYR A C 1
ATOM 617 O O . TYR A 1 78 ? 20.363 7.700 -15.541 1.00 93.62 78 TYR A O 1
ATOM 625 N N . ASP A 1 79 ? 20.789 9.875 -15.180 1.00 94.88 79 ASP A N 1
ATOM 626 C CA . ASP A 1 79 ? 21.537 9.656 -13.936 1.00 94.88 79 ASP A CA 1
ATOM 627 C C . ASP A 1 79 ? 20.688 8.949 -12.870 1.00 94.88 79 ASP A C 1
ATOM 629 O O . ASP A 1 79 ? 21.166 8.039 -12.194 1.00 94.88 79 ASP A O 1
ATOM 633 N N . ASP A 1 80 ? 19.404 9.307 -12.767 1.00 93.62 80 ASP A N 1
ATOM 634 C CA . ASP A 1 80 ? 18.451 8.633 -11.885 1.00 93.62 80 ASP A CA 1
ATOM 635 C C . ASP A 1 80 ? 18.214 7.179 -12.314 1.00 93.62 80 ASP A C 1
ATOM 637 O O . ASP A 1 80 ? 18.154 6.307 -11.454 1.00 93.62 80 ASP A O 1
ATOM 641 N N . ILE A 1 81 ? 18.100 6.898 -13.619 1.00 94.81 81 ILE A N 1
ATOM 642 C CA . ILE A 1 81 ? 17.962 5.530 -14.152 1.00 94.81 81 ILE A CA 1
ATOM 643 C C . ILE A 1 81 ? 19.200 4.694 -13.817 1.00 94.81 81 ILE A C 1
ATOM 645 O O . ILE A 1 81 ? 19.083 3.523 -13.456 1.00 94.81 81 ILE A O 1
ATOM 649 N N . CYS A 1 82 ? 20.398 5.272 -13.924 1.00 94.06 82 CYS A N 1
ATOM 650 C CA . CYS A 1 82 ? 21.640 4.557 -13.649 1.00 94.06 82 CYS A CA 1
ATOM 651 C C . CYS A 1 82 ? 21.758 4.080 -12.197 1.00 94.06 82 CYS A C 1
ATOM 653 O O . CYS A 1 82 ? 22.389 3.042 -11.980 1.00 94.06 82 CYS A O 1
ATOM 655 N N . GLN A 1 83 ? 21.166 4.823 -11.256 1.00 94.62 83 GLN A N 1
ATOM 656 C CA . GLN A 1 83 ? 21.197 4.557 -9.813 1.00 94.62 83 GLN A CA 1
ATOM 657 C C . GLN A 1 83 ? 19.950 3.826 -9.291 1.00 94.62 83 GLN A C 1
ATOM 659 O O . GLN A 1 83 ? 19.905 3.457 -8.119 1.00 94.62 83 GLN A O 1
ATOM 664 N N . ASP A 1 84 ? 18.916 3.656 -10.116 1.00 95.31 84 ASP A N 1
ATOM 665 C CA . ASP A 1 84 ? 17.670 3.028 -9.693 1.00 95.31 84 ASP A CA 1
ATOM 666 C C . ASP A 1 84 ? 17.762 1.501 -9.789 1.00 95.31 84 ASP A C 1
ATOM 668 O O . ASP A 1 84 ? 18.062 0.940 -10.844 1.00 95.31 84 ASP A O 1
ATOM 672 N N . GLU A 1 85 ? 17.455 0.833 -8.681 1.00 95.25 85 GLU A N 1
ATOM 673 C CA . GLU A 1 85 ? 17.415 -0.624 -8.575 1.00 95.25 85 GLU A CA 1
ATOM 674 C C . GLU A 1 85 ? 16.006 -1.058 -8.153 1.00 95.25 85 GLU A C 1
ATOM 676 O O . GLU A 1 85 ? 15.445 -0.503 -7.198 1.00 95.25 85 GLU A O 1
ATOM 681 N N . PRO A 1 86 ? 15.395 -2.037 -8.842 1.00 96.19 86 PRO A N 1
ATOM 682 C CA . PRO A 1 86 ? 14.066 -2.483 -8.493 1.00 96.19 86 PRO A CA 1
ATOM 683 C C . PRO A 1 86 ? 14.117 -3.484 -7.340 1.00 96.19 86 PRO A C 1
ATOM 685 O O . PRO A 1 86 ? 15.109 -4.169 -7.106 1.00 96.19 86 PRO A O 1
ATOM 688 N N . ILE A 1 87 ? 12.983 -3.651 -6.674 1.00 94.94 87 ILE A N 1
ATOM 689 C CA . ILE A 1 87 ? 12.744 -4.726 -5.717 1.00 94.94 87 ILE A CA 1
ATOM 690 C C . ILE A 1 87 ? 11.531 -5.550 -6.135 1.00 94.94 87 ILE A C 1
ATOM 692 O O . ILE A 1 87 ? 10.613 -5.058 -6.800 1.00 94.94 87 ILE A O 1
ATOM 696 N N . LEU A 1 88 ? 11.510 -6.815 -5.711 1.00 96.31 88 LEU A N 1
ATOM 697 C CA . LEU A 1 88 ? 10.284 -7.598 -5.739 1.00 96.31 88 LEU A CA 1
ATOM 698 C C . LEU A 1 88 ? 9.414 -7.215 -4.552 1.00 96.31 88 LEU A C 1
ATOM 700 O O . LEU A 1 88 ? 9.870 -7.123 -3.414 1.00 96.31 88 LEU A O 1
ATOM 704 N N . THR A 1 89 ? 8.136 -7.017 -4.824 1.00 96.06 89 THR A N 1
ATOM 705 C CA . THR A 1 89 ? 7.144 -6.737 -3.796 1.00 96.06 89 THR A CA 1
ATOM 706 C C . THR A 1 89 ? 5.943 -7.648 -3.979 1.00 96.06 89 THR A C 1
ATOM 708 O O . THR A 1 89 ? 5.564 -7.987 -5.095 1.00 96.06 89 THR A O 1
ATOM 711 N N . PHE A 1 90 ? 5.363 -8.052 -2.857 1.00 96.62 90 PHE A N 1
ATOM 712 C CA . PHE A 1 90 ? 4.106 -8.780 -2.794 1.00 96.62 90 PHE A CA 1
ATOM 713 C C . PHE A 1 90 ? 3.030 -7.774 -2.390 1.00 96.62 90 PHE A C 1
ATOM 715 O O . PHE A 1 90 ? 3.168 -7.130 -1.345 1.00 96.62 90 PHE A O 1
ATOM 722 N N . GLN A 1 91 ? 2.066 -7.546 -3.278 1.00 95.25 91 GLN A N 1
ATOM 723 C CA . GLN A 1 91 ? 1.053 -6.487 -3.179 1.00 95.25 91 GLN A CA 1
ATOM 724 C C . GLN A 1 91 ? -0.268 -6.993 -3.753 1.00 95.25 91 GLN A C 1
ATOM 726 O O . GLN A 1 91 ? -0.292 -8.026 -4.434 1.00 95.25 91 GLN A O 1
ATOM 731 N N . ARG A 1 92 ? -1.351 -6.248 -3.529 1.00 96.50 92 ARG A N 1
ATOM 732 C CA . ARG A 1 92 ? -2.655 -6.507 -4.137 1.00 96.50 92 ARG A CA 1
ATOM 733 C C . ARG A 1 92 ? -2.514 -6.702 -5.650 1.00 96.50 92 ARG A C 1
ATOM 735 O O . ARG A 1 92 ? -1.828 -5.951 -6.343 1.00 96.50 92 ARG A O 1
ATOM 742 N N . ASN A 1 93 ? -3.174 -7.721 -6.180 1.00 96.62 93 ASN A N 1
ATOM 743 C CA . ASN A 1 93 ? -3.330 -7.905 -7.614 1.00 96.62 93 ASN A CA 1
ATOM 744 C C . ASN A 1 93 ? -4.307 -6.841 -8.136 1.00 96.62 93 ASN A C 1
ATOM 746 O O . ASN A 1 93 ? -5.476 -6.828 -7.749 1.00 96.62 93 ASN A O 1
ATOM 750 N N . THR A 1 94 ? -3.857 -5.948 -9.024 1.00 93.56 94 THR A N 1
ATOM 751 C CA . THR A 1 94 ? -4.705 -4.866 -9.552 1.00 93.56 94 THR A CA 1
ATOM 752 C C . THR A 1 94 ? -5.948 -5.413 -10.245 1.00 93.56 94 THR A C 1
ATOM 754 O O . THR A 1 94 ? -7.007 -4.801 -10.148 1.00 93.56 94 THR A O 1
ATOM 757 N N . PHE A 1 95 ? -5.860 -6.590 -10.867 1.00 92.38 95 PHE A N 1
ATOM 758 C CA . PHE A 1 95 ? -6.978 -7.225 -11.565 1.00 92.38 95 PHE A CA 1
ATOM 759 C C . PHE A 1 95 ? -7.940 -7.984 -10.647 1.00 92.38 95 PHE A C 1
ATOM 761 O O . PHE A 1 95 ? -8.998 -8.405 -11.113 1.00 92.38 95 PHE A O 1
ATOM 768 N N . PHE A 1 96 ? -7.615 -8.154 -9.361 1.00 94.62 96 PHE A N 1
ATOM 769 C CA . PHE A 1 96 ? -8.492 -8.871 -8.443 1.00 94.62 96 PHE A CA 1
ATOM 770 C C . PHE A 1 96 ? -9.785 -8.075 -8.200 1.00 94.62 96 PHE A C 1
ATOM 772 O O . PHE A 1 96 ? -9.715 -6.906 -7.788 1.00 94.62 96 PHE A O 1
ATOM 779 N N . PRO A 1 97 ? -10.975 -8.651 -8.458 1.00 93.19 97 PRO A N 1
ATOM 780 C CA . PRO A 1 97 ? -12.223 -7.909 -8.345 1.00 93.19 97 PRO A CA 1
ATOM 781 C C . PRO A 1 97 ? -12.529 -7.515 -6.900 1.00 93.19 97 PRO A C 1
ATOM 783 O O . PRO A 1 97 ? -12.557 -8.357 -6.003 1.00 93.19 97 PRO A O 1
ATOM 786 N N . LEU A 1 98 ? -12.893 -6.247 -6.686 1.00 93.19 98 LEU A N 1
ATOM 787 C CA . LEU A 1 98 ? -13.269 -5.737 -5.362 1.00 93.19 98 LEU A CA 1
ATOM 788 C C . LEU A 1 98 ? -14.423 -6.531 -4.723 1.00 93.19 98 LEU A C 1
ATOM 790 O O . LEU A 1 98 ? -14.490 -6.685 -3.507 1.00 93.19 98 LEU A O 1
ATOM 794 N N . LYS A 1 99 ? -15.342 -7.058 -5.541 1.00 92.44 99 LYS A N 1
ATOM 795 C CA . LYS A 1 99 ? -16.443 -7.905 -5.064 1.00 92.44 99 LYS A CA 1
ATOM 796 C C . LYS A 1 99 ? -15.940 -9.199 -4.417 1.00 92.44 99 LYS A C 1
ATOM 798 O O . LYS A 1 99 ? -16.516 -9.614 -3.417 1.00 92.44 99 LYS A O 1
ATOM 803 N N . GLU A 1 100 ? -14.906 -9.824 -4.974 1.00 92.56 100 GLU A N 1
ATOM 804 C CA . GLU A 1 100 ? -14.337 -11.060 -4.427 1.00 92.56 100 GLU A CA 1
ATOM 805 C C . GLU A 1 100 ? -13.489 -10.767 -3.186 1.00 92.56 100 GLU A C 1
ATOM 807 O O . GLU A 1 100 ? -13.623 -11.457 -2.181 1.00 92.56 100 GLU A O 1
ATOM 812 N N . GLU A 1 101 ? -12.746 -9.659 -3.180 1.00 93.44 101 GLU A N 1
ATOM 813 C CA . GLU A 1 101 ? -12.025 -9.178 -1.994 1.00 93.44 101 GLU A CA 1
ATOM 814 C C . GLU A 1 101 ? -12.955 -8.952 -0.792 1.00 93.44 101 GLU A C 1
ATOM 816 O O . GLU A 1 101 ? -12.682 -9.419 0.313 1.00 93.44 101 GLU A O 1
ATOM 821 N N . ARG A 1 102 ? -14.118 -8.327 -1.018 1.00 92.06 102 ARG A N 1
ATOM 822 C CA . ARG A 1 102 ? -15.150 -8.133 0.015 1.00 92.06 102 ARG A CA 1
ATOM 823 C C . ARG A 1 102 ? -15.756 -9.438 0.531 1.00 92.06 102 ARG A C 1
ATOM 825 O O . ARG A 1 102 ? -16.208 -9.471 1.668 1.00 92.06 102 ARG A O 1
ATOM 832 N N . LYS A 1 103 ? -15.829 -10.486 -0.295 1.00 89.81 103 LYS A N 1
ATOM 833 C CA . LYS A 1 103 ? -16.319 -11.807 0.138 1.00 89.81 103 LYS A CA 1
ATOM 834 C C . LYS A 1 103 ? -15.262 -12.562 0.934 1.00 89.81 103 LYS A C 1
ATOM 836 O O . LYS A 1 103 ? -15.607 -13.249 1.890 1.00 89.81 103 LYS A O 1
ATOM 841 N N . MET A 1 104 ? -13.999 -12.443 0.523 1.00 88.88 104 MET A N 1
ATOM 842 C CA . MET A 1 104 ? -12.855 -13.017 1.226 1.00 88.88 104 MET A CA 1
ATOM 843 C C . MET A 1 104 ? -12.735 -12.413 2.633 1.00 88.88 104 MET A C 1
ATOM 845 O O . MET A 1 104 ? -12.493 -13.124 3.607 1.00 88.88 104 MET A O 1
ATOM 849 N N . ILE A 1 105 ? -12.972 -11.107 2.757 1.00 87.19 105 ILE A N 1
ATOM 850 C CA . ILE A 1 105 ? -12.926 -10.377 4.025 1.00 87.19 105 ILE A CA 1
ATOM 851 C C . ILE A 1 105 ? -14.332 -10.337 4.633 1.00 87.19 105 ILE A C 1
ATOM 853 O O . ILE A 1 105 ? -15.057 -9.349 4.523 1.00 87.19 105 ILE A O 1
ATOM 857 N N . ASP A 1 106 ? -14.728 -11.438 5.271 1.00 73.56 106 ASP A N 1
ATOM 858 C CA . ASP A 1 106 ? -15.961 -11.502 6.058 1.00 73.56 106 ASP A CA 1
ATOM 859 C C . ASP A 1 106 ? -15.675 -11.075 7.513 1.00 73.56 106 ASP A C 1
ATOM 861 O O . ASP A 1 106 ? -14.995 -11.809 8.235 1.00 73.56 106 ASP A O 1
ATOM 865 N N . PRO A 1 107 ? -16.228 -9.942 7.997 1.00 67.12 107 PRO A N 1
ATOM 866 C CA . PRO A 1 107 ? -16.036 -9.480 9.376 1.00 67.12 107 PRO A CA 1
ATOM 867 C C . PRO A 1 107 ? -16.521 -10.476 10.442 1.00 67.12 107 PRO A C 1
ATOM 869 O O . PRO A 1 107 ? -16.202 -10.332 11.621 1.00 67.12 107 PRO A O 1
ATOM 872 N N . LYS A 1 108 ? -17.346 -11.458 10.057 1.00 68.62 108 LYS A N 1
ATOM 873 C CA . LYS A 1 108 ? -17.886 -12.483 10.955 1.00 68.62 108 LYS A CA 1
ATOM 874 C C . LYS A 1 108 ? -17.028 -13.752 11.000 1.00 68.62 108 LYS A C 1
ATOM 876 O O . LYS A 1 108 ? -17.254 -14.582 11.878 1.00 68.62 108 LYS A O 1
ATOM 881 N N . LYS A 1 109 ? -16.049 -13.910 10.101 1.00 67.62 109 LYS A N 1
ATOM 882 C CA . LYS A 1 109 ? -15.159 -15.082 10.028 1.00 67.62 109 LYS A CA 1
ATOM 883 C C . LYS A 1 109 ? -13.772 -14.728 10.558 1.00 67.62 109 LYS A C 1
ATOM 885 O O . LYS A 1 109 ? -12.879 -14.330 9.819 1.00 67.62 109 LYS A O 1
ATOM 890 N N . LYS A 1 110 ? -13.592 -14.868 11.868 1.00 60.00 110 LYS A N 1
ATOM 891 C CA . LYS A 1 110 ? -12.425 -14.343 12.591 1.00 60.00 110 LYS A CA 1
ATOM 892 C C . LYS A 1 110 ? -11.176 -15.254 12.584 1.00 60.00 110 LYS A C 1
ATOM 894 O O . LYS A 1 110 ? -10.519 -15.329 13.615 1.00 60.00 110 LYS A O 1
ATOM 899 N N . SER A 1 111 ? -10.813 -15.961 11.507 1.00 59.69 111 SER A N 1
ATOM 900 C CA . SER A 1 111 ? -9.556 -16.749 11.580 1.00 59.69 111 SER A CA 1
ATOM 901 C C . SER A 1 111 ? -8.821 -17.102 10.292 1.00 59.69 111 SER A C 1
ATOM 903 O O . SER A 1 111 ? -7.622 -17.331 10.368 1.00 59.69 111 SER A O 1
ATOM 905 N N . GLU A 1 112 ? -9.453 -17.165 9.121 1.00 72.75 112 GLU A N 1
ATOM 906 C CA . GLU A 1 112 ? -8.754 -17.742 7.952 1.00 72.75 112 GLU A CA 1
ATOM 907 C C . GLU A 1 112 ? -7.955 -16.703 7.151 1.00 72.75 112 GLU A C 1
ATOM 909 O O . GLU A 1 112 ? -6.868 -16.998 6.670 1.00 72.75 112 GLU A O 1
ATOM 914 N N . ASN A 1 113 ? -8.433 -15.457 7.074 1.00 85.06 113 ASN A N 1
ATOM 915 C CA . ASN A 1 113 ? -7.870 -14.427 6.189 1.00 85.06 113 ASN A CA 1
ATOM 916 C C . ASN A 1 113 ? -7.154 -13.282 6.925 1.00 85.06 113 ASN A C 1
ATOM 918 O O . ASN A 1 113 ? -6.949 -12.218 6.343 1.00 85.06 113 ASN A O 1
ATOM 922 N N . GLU A 1 114 ? -6.776 -13.461 8.195 1.00 89.12 114 GLU A N 1
ATOM 923 C CA . GLU A 1 114 ? -6.186 -12.384 9.009 1.00 89.12 114 GLU A CA 1
ATOM 924 C C . GLU A 1 114 ? -4.930 -11.791 8.360 1.00 89.12 114 GLU A C 1
ATOM 926 O O . GLU A 1 114 ? -4.856 -10.580 8.156 1.00 89.12 114 GLU A O 1
ATOM 931 N N . LYS A 1 115 ? -4.002 -12.638 7.897 1.00 91.38 115 LYS A N 1
ATOM 932 C CA . LYS A 1 115 ? -2.789 -12.147 7.236 1.00 91.38 115 LYS A CA 1
ATOM 933 C C . LYS A 1 115 ? -3.079 -11.436 5.910 1.00 91.38 115 LYS A C 1
ATOM 935 O O . LYS A 1 115 ? -2.406 -10.463 5.581 1.00 91.38 115 LYS A O 1
ATOM 940 N N . ALA A 1 116 ? -4.087 -11.877 5.156 1.00 93.19 116 ALA A N 1
ATOM 941 C CA . ALA A 1 116 ? -4.503 -11.195 3.930 1.00 93.19 116 ALA A CA 1
ATOM 942 C C . ALA A 1 116 ? -5.066 -9.795 4.236 1.00 93.19 116 ALA A C 1
ATOM 944 O O . ALA A 1 116 ? -4.740 -8.830 3.543 1.00 93.19 116 ALA A O 1
ATOM 945 N N . ILE A 1 117 ? -5.863 -9.673 5.302 1.00 94.19 117 ILE A N 1
ATOM 946 C CA . ILE A 1 117 ? -6.397 -8.393 5.781 1.00 94.19 117 ILE A CA 1
ATOM 947 C C . ILE A 1 117 ? -5.261 -7.461 6.192 1.00 94.19 117 ILE A C 1
ATOM 949 O O . ILE A 1 117 ? -5.271 -6.303 5.782 1.00 94.19 117 ILE A O 1
ATOM 953 N N . ASP A 1 118 ? -4.268 -7.956 6.931 1.00 94.06 118 ASP A N 1
ATOM 954 C CA . ASP A 1 118 ? -3.105 -7.164 7.338 1.00 94.06 118 ASP A CA 1
ATOM 955 C C . ASP A 1 118 ? -2.348 -6.600 6.135 1.00 94.06 118 ASP A C 1
ATOM 957 O O . ASP A 1 118 ? -2.044 -5.411 6.092 1.00 94.06 118 ASP A O 1
ATOM 961 N N . LEU A 1 119 ? -2.086 -7.432 5.123 1.00 95.50 119 LEU A N 1
ATOM 962 C CA . LEU A 1 119 ? -1.372 -7.011 3.918 1.00 95.50 119 LEU A CA 1
ATOM 963 C C . LEU A 1 119 ? -2.145 -5.944 3.134 1.00 95.50 119 LEU A C 1
ATOM 965 O O . LEU A 1 119 ? -1.560 -4.941 2.723 1.00 95.50 119 LEU A O 1
ATOM 969 N N . LEU A 1 120 ? -3.454 -6.138 2.947 1.00 96.56 120 LEU A N 1
ATOM 970 C CA . LEU A 1 120 ? -4.313 -5.167 2.264 1.00 96.56 120 LEU A CA 1
ATOM 971 C C . LEU A 1 120 ? -4.433 -3.865 3.059 1.00 96.56 120 LEU A C 1
ATOM 973 O O . LEU A 1 120 ? -4.408 -2.783 2.471 1.00 96.56 120 LEU A O 1
ATOM 977 N N . TYR A 1 121 ? -4.554 -3.960 4.384 1.00 96.94 121 TYR A N 1
ATOM 978 C CA . TYR A 1 121 ? -4.611 -2.813 5.284 1.00 96.94 121 TYR A CA 1
ATOM 979 C C . TYR A 1 121 ? -3.312 -2.007 5.233 1.00 96.94 121 TYR A C 1
ATOM 981 O O . TYR A 1 121 ? -3.364 -0.808 4.964 1.00 96.94 121 TYR A O 1
ATOM 989 N N . ASN A 1 122 ? -2.155 -2.657 5.386 1.00 96.38 122 ASN A N 1
A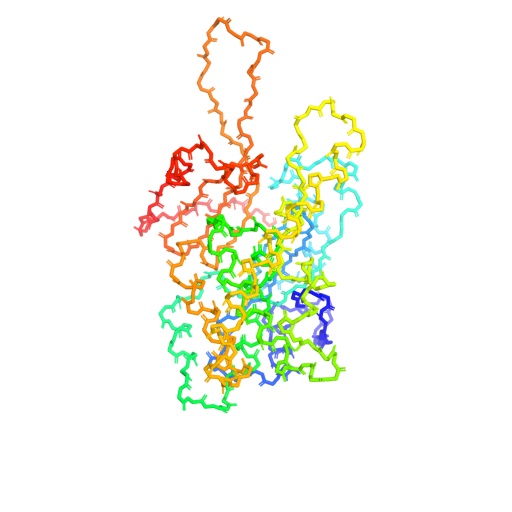TOM 990 C CA . ASN A 1 122 ? -0.845 -2.005 5.320 1.00 96.38 122 ASN A CA 1
ATOM 991 C C . ASN A 1 122 ? -0.623 -1.345 3.950 1.00 96.38 122 ASN A C 1
ATOM 993 O O . ASN A 1 122 ? -0.092 -0.238 3.855 1.00 96.38 122 ASN A O 1
ATOM 997 N N . GLU A 1 123 ? -1.074 -1.981 2.863 1.00 96.38 123 GLU A N 1
ATOM 998 C CA . GLU A 1 123 ? -1.023 -1.369 1.536 1.00 96.38 123 GLU A CA 1
ATOM 999 C C . GLU A 1 123 ? -1.949 -0.153 1.400 1.00 96.38 123 GLU A C 1
ATOM 1001 O O . GLU A 1 123 ? -1.550 0.863 0.820 1.00 96.38 123 GLU A O 1
ATOM 1006 N N . ALA A 1 124 ? -3.162 -0.219 1.950 1.00 96.75 124 ALA A N 1
ATOM 1007 C CA . ALA A 1 124 ? -4.090 0.905 1.958 1.00 96.75 124 ALA A CA 1
ATOM 1008 C C . ALA A 1 124 ? -3.539 2.082 2.776 1.00 96.75 124 ALA A C 1
ATOM 1010 O O . ALA A 1 124 ? -3.519 3.200 2.263 1.00 96.75 124 ALA A O 1
ATOM 1011 N N . VAL A 1 125 ? -3.021 1.828 3.982 1.00 96.31 125 VAL A N 1
ATOM 1012 C CA . VAL A 1 125 ? -2.346 2.826 4.828 1.00 96.31 125 VAL A CA 1
ATOM 1013 C C . VAL A 1 125 ? -1.195 3.474 4.071 1.00 96.31 125 VAL A C 1
ATOM 1015 O O . VAL A 1 125 ? -1.150 4.699 3.973 1.00 96.31 125 VAL A O 1
ATOM 1018 N N . PHE A 1 126 ? -0.324 2.680 3.442 1.00 94.19 126 PHE A N 1
ATOM 1019 C CA . PHE A 1 126 ? 0.762 3.199 2.611 1.00 94.19 126 PHE A CA 1
ATOM 1020 C C . PHE A 1 126 ? 0.244 4.114 1.492 1.00 94.19 126 PHE A C 1
ATOM 1022 O O . PHE A 1 126 ? 0.785 5.194 1.261 1.00 94.19 126 PHE A O 1
ATOM 1029 N N . ASN A 1 127 ? -0.811 3.712 0.779 1.00 93.50 127 ASN A N 1
ATOM 1030 C CA . ASN A 1 127 ? -1.368 4.520 -0.305 1.00 93.50 127 ASN A CA 1
ATOM 1031 C C . ASN A 1 127 ? -1.998 5.831 0.200 1.00 93.50 127 ASN A C 1
ATOM 1033 O O . ASN A 1 127 ? -1.921 6.846 -0.498 1.00 93.50 127 ASN A O 1
ATOM 1037 N N . VAL A 1 128 ? -2.574 5.836 1.403 1.00 93.62 128 VAL A N 1
ATOM 1038 C CA . VAL A 1 128 ? -3.130 7.032 2.050 1.00 93.62 128 VAL A CA 1
ATOM 1039 C C . VAL A 1 128 ? -2.010 7.961 2.512 1.00 93.62 128 VAL A C 1
ATOM 1041 O O . VAL A 1 128 ? -1.946 9.103 2.059 1.00 93.62 128 VAL A O 1
ATOM 1044 N N . THR A 1 129 ? -1.080 7.477 3.338 1.00 91.31 129 THR A N 1
ATOM 1045 C CA . THR A 1 129 ? -0.004 8.289 3.937 1.00 91.31 129 THR A CA 1
ATOM 1046 C C . THR A 1 129 ? 1.007 8.792 2.904 1.00 91.31 129 THR A C 1
ATOM 1048 O O . THR A 1 129 ? 1.573 9.872 3.064 1.00 91.31 129 THR A O 1
ATOM 1051 N N . LYS A 1 130 ? 1.202 8.066 1.794 1.00 87.88 130 LYS A N 1
ATOM 1052 C CA . LYS A 1 130 ? 2.015 8.510 0.645 1.00 87.88 130 LYS A CA 1
ATOM 1053 C C . LYS A 1 130 ? 1.228 9.275 -0.413 1.00 87.88 130 LYS A C 1
ATOM 1055 O O . LYS A 1 130 ? 1.740 9.467 -1.516 1.00 87.88 130 LYS A O 1
ATOM 1060 N N . THR A 1 131 ? -0.004 9.696 -0.119 1.00 87.75 131 THR A N 1
ATOM 1061 C CA . THR A 1 131 ? -0.835 10.514 -1.026 1.00 87.75 131 THR A CA 1
ATOM 1062 C C . THR A 1 131 ? -1.048 9.925 -2.412 1.00 87.75 131 THR A C 1
ATOM 1064 O O . THR A 1 131 ? -1.261 10.640 -3.385 1.00 87.75 131 THR A O 1
ATOM 1067 N N . ARG A 1 132 ? -1.012 8.597 -2.519 1.00 86.88 132 ARG A N 1
ATOM 1068 C CA . ARG A 1 132 ? -1.377 7.902 -3.757 1.00 86.88 132 ARG A CA 1
ATOM 1069 C C . ARG A 1 132 ? -2.891 7.886 -3.935 1.00 86.88 132 ARG A C 1
ATOM 1071 O O . ARG A 1 132 ? -3.376 7.837 -5.057 1.00 86.88 132 ARG A O 1
ATOM 1078 N N . TYR A 1 133 ? -3.634 7.947 -2.835 1.00 89.56 133 TYR A N 1
ATOM 1079 C CA . TYR A 1 133 ? -5.083 8.090 -2.829 1.00 89.56 133 TYR A CA 1
ATOM 1080 C C . TYR A 1 133 ? -5.485 9.574 -2.772 1.00 89.56 133 TYR A C 1
ATOM 1082 O O . TYR A 1 133 ? -5.213 10.217 -1.759 1.00 89.56 133 TYR A O 1
ATOM 1090 N N . PRO A 1 134 ? -6.117 10.128 -3.832 1.00 86.25 134 PRO A N 1
ATOM 1091 C CA . PRO A 1 134 ? -6.568 11.521 -3.892 1.00 86.25 134 PRO A CA 1
ATOM 1092 C C . PRO A 1 134 ? -7.860 11.704 -3.080 1.00 86.25 134 PRO A C 1
ATOM 1094 O O . PRO A 1 134 ? -8.973 11.735 -3.621 1.00 86.25 134 PRO A O 1
ATOM 1097 N N . LEU A 1 135 ? -7.686 11.760 -1.764 1.00 88.06 135 LEU A N 1
ATOM 1098 C CA . LEU A 1 135 ? -8.737 11.894 -0.761 1.00 88.06 135 LEU A CA 1
ATOM 1099 C C . LEU A 1 135 ? -9.011 13.364 -0.419 1.00 88.06 135 LEU A C 1
ATOM 1101 O O . LEU A 1 135 ? -8.154 14.224 -0.616 1.00 88.06 135 LEU A O 1
ATOM 1105 N N . GLU A 1 136 ? -10.200 13.639 0.114 1.00 87.81 136 GLU A N 1
ATOM 1106 C CA . GLU A 1 136 ? -10.500 14.932 0.739 1.00 87.81 136 GLU A CA 1
ATOM 1107 C C . GLU A 1 136 ? -9.846 15.020 2.128 1.00 87.81 136 GLU A C 1
ATOM 1109 O O . GLU A 1 136 ? -9.588 14.001 2.769 1.00 87.81 136 GLU A O 1
ATOM 1114 N N . GLU A 1 137 ? -9.623 16.232 2.642 1.00 85.38 137 GLU A N 1
ATOM 1115 C CA . GLU A 1 137 ? -9.014 16.437 3.970 1.00 85.38 137 GLU A CA 1
ATOM 1116 C C . GLU A 1 137 ? -9.785 15.696 5.083 1.00 85.38 137 GLU A C 1
ATOM 1118 O O . GLU A 1 137 ? -9.196 15.033 5.936 1.00 85.38 137 GLU A O 1
ATOM 1123 N N . THR A 1 138 ? -11.120 15.724 5.034 1.00 90.69 138 THR A N 1
ATOM 1124 C CA . THR A 1 138 ? -11.992 15.014 5.985 1.00 90.69 138 THR A CA 1
ATOM 1125 C C . THR A 1 138 ? -11.819 13.499 5.941 1.00 90.69 138 THR A C 1
ATOM 1127 O O . THR A 1 138 ? -11.870 12.850 6.986 1.00 90.69 138 THR A O 1
ATOM 1130 N N . ASP A 1 139 ? -11.567 12.933 4.760 1.00 93.56 139 ASP A N 1
ATOM 1131 C CA . ASP A 1 139 ? -11.318 11.503 4.606 1.00 93.56 139 ASP A CA 1
ATOM 1132 C C . ASP A 1 139 ? -10.003 11.100 5.294 1.00 93.56 139 ASP A C 1
ATOM 1134 O O . ASP A 1 139 ? -9.936 10.042 5.923 1.00 93.56 139 ASP A O 1
ATOM 1138 N N . TYR A 1 140 ? -8.965 11.946 5.215 1.00 93.44 140 TYR A N 1
ATOM 1139 C CA . TYR A 1 140 ? -7.703 11.704 5.918 1.00 93.44 140 TYR A CA 1
ATOM 1140 C C . TYR A 1 140 ? -7.891 11.688 7.434 1.00 93.44 140 TYR A C 1
ATOM 1142 O O . TYR A 1 140 ? -7.332 10.816 8.091 1.00 93.44 140 TYR A O 1
ATOM 1150 N N . HIS A 1 141 ? -8.696 12.594 7.994 1.00 94.19 141 HIS A N 1
ATOM 1151 C CA . HIS A 1 141 ? -8.966 12.611 9.436 1.00 94.19 141 HIS A CA 1
ATOM 1152 C C . HIS A 1 141 ? -9.729 11.366 9.912 1.00 94.19 141 HIS A C 1
ATOM 1154 O O . HIS A 1 141 ? -9.372 10.789 10.941 1.00 94.19 141 HIS A O 1
ATOM 1160 N N . GLU A 1 142 ? -10.737 10.915 9.156 1.00 96.06 142 GLU A N 1
ATOM 1161 C CA . GLU A 1 142 ? -11.472 9.680 9.471 1.00 96.06 142 GLU A CA 1
ATOM 1162 C C . GLU A 1 142 ? -10.537 8.458 9.447 1.00 96.06 142 GLU A C 1
ATOM 1164 O O . GLU A 1 142 ? -10.511 7.672 10.398 1.00 96.06 142 GLU A O 1
ATOM 1169 N N . LEU A 1 143 ? -9.723 8.317 8.395 1.00 97.81 143 LEU A N 1
ATOM 1170 C CA . LEU A 1 143 ? -8.776 7.206 8.260 1.00 97.81 143 LEU A CA 1
ATOM 1171 C C . LEU A 1 143 ? -7.668 7.257 9.319 1.00 97.81 143 LEU A C 1
ATOM 1173 O O . LEU A 1 143 ? -7.347 6.220 9.900 1.00 97.81 143 LEU A O 1
ATOM 1177 N N . ALA A 1 144 ? -7.136 8.440 9.631 1.00 97.44 144 ALA A N 1
ATOM 1178 C CA . ALA A 1 144 ? -6.132 8.621 10.676 1.00 97.44 144 ALA A CA 1
ATOM 1179 C C . ALA A 1 144 ? -6.677 8.234 12.062 1.00 97.44 144 ALA A C 1
ATOM 1181 O O . ALA A 1 144 ? -5.976 7.586 12.836 1.00 97.44 144 ALA A O 1
ATOM 1182 N N . GLY A 1 145 ? -7.944 8.546 12.363 1.00 97.94 145 GLY A N 1
ATOM 1183 C CA . GLY A 1 145 ? -8.599 8.111 13.602 1.00 97.94 145 GLY A CA 1
ATOM 1184 C C . GLY A 1 145 ? -8.737 6.589 13.708 1.00 97.94 145 GLY A C 1
ATOM 1185 O O . GLY A 1 145 ? -8.467 6.018 14.767 1.00 97.94 145 GLY A O 1
ATOM 1186 N N . ILE A 1 146 ? -9.100 5.914 12.609 1.00 98.44 146 ILE A N 1
ATOM 1187 C CA . ILE A 1 146 ? -9.154 4.442 12.557 1.00 98.44 146 ILE A CA 1
ATOM 1188 C C . ILE A 1 146 ? -7.749 3.842 12.712 1.00 98.44 146 ILE A C 1
ATOM 1190 O O . ILE A 1 146 ? -7.574 2.883 13.467 1.00 98.44 146 ILE A O 1
ATOM 1194 N N . GLN A 1 147 ? -6.743 4.411 12.044 1.00 97.69 147 GLN A N 1
ATOM 1195 C CA . GLN A 1 147 ? -5.354 3.956 12.123 1.00 97.69 147 GLN A CA 1
ATOM 1196 C C . GLN A 1 147 ? -4.785 4.124 13.539 1.00 97.69 147 GLN A C 1
ATOM 1198 O O . GLN A 1 147 ? -4.194 3.186 14.067 1.00 97.69 147 GLN A O 1
ATOM 1203 N N . ALA A 1 14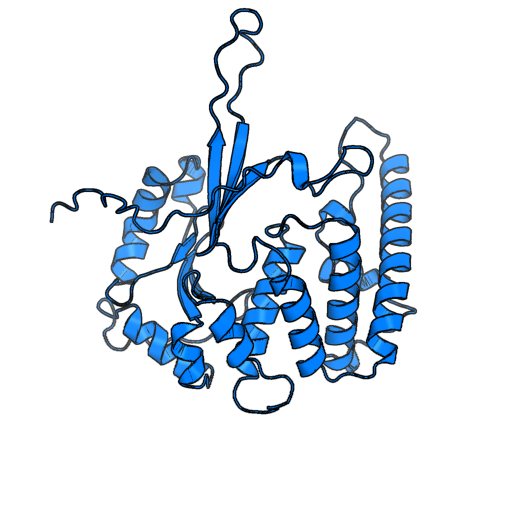8 ? -5.033 5.262 14.194 1.00 97.81 148 ALA A N 1
ATOM 1204 C CA . ALA A 1 148 ? -4.623 5.510 15.576 1.00 97.81 148 ALA A CA 1
ATOM 1205 C C . ALA A 1 148 ? -5.287 4.536 16.562 1.00 97.81 148 ALA A C 1
ATOM 1207 O O . ALA A 1 148 ? -4.622 3.990 17.441 1.00 97.81 148 ALA A O 1
ATOM 1208 N N . ALA A 1 149 ? -6.586 4.261 16.393 1.00 98.06 149 ALA A N 1
ATOM 1209 C CA . ALA A 1 149 ? -7.284 3.260 17.198 1.00 98.06 149 ALA A CA 1
ATOM 1210 C C . ALA A 1 149 ? -6.714 1.851 16.975 1.00 98.06 149 ALA A C 1
ATOM 1212 O O . ALA A 1 149 ? -6.549 1.099 17.931 1.00 98.06 149 ALA A O 1
ATOM 1213 N N . THR A 1 150 ? -6.375 1.508 15.728 1.00 97.81 150 THR A N 1
ATOM 1214 C CA . THR A 1 150 ? -5.736 0.227 15.390 1.00 97.81 150 THR A CA 1
ATOM 1215 C C . THR A 1 150 ? -4.374 0.117 16.072 1.00 97.81 150 THR A C 1
ATOM 1217 O O . THR A 1 150 ? -4.131 -0.849 16.791 1.00 97.81 150 THR A O 1
ATOM 1220 N N . PHE A 1 151 ? -3.537 1.151 15.948 1.00 96.75 151 PHE A N 1
ATOM 1221 C CA . PHE A 1 151 ? -2.213 1.210 16.562 1.00 96.75 151 PHE A CA 1
ATOM 1222 C C . PHE A 1 151 ? -2.271 1.049 18.085 1.00 96.75 151 PHE A C 1
ATOM 1224 O O . PHE A 1 151 ? -1.513 0.253 18.631 1.00 96.75 151 PHE A O 1
ATOM 1231 N N . ALA A 1 152 ? -3.197 1.738 18.764 1.00 96.56 152 ALA A N 1
ATOM 1232 C CA . ALA A 1 152 ? -3.372 1.631 20.214 1.00 96.56 152 ALA A CA 1
ATOM 1233 C C . ALA A 1 152 ? -3.731 0.206 20.673 1.00 96.56 152 ALA A C 1
ATOM 1235 O O . ALA A 1 152 ? -3.293 -0.227 21.737 1.00 96.56 152 ALA A O 1
ATOM 1236 N N . VAL A 1 153 ? -4.531 -0.524 19.884 1.00 96.31 153 VAL A N 1
ATOM 1237 C CA . VAL A 1 153 ? -4.916 -1.910 20.198 1.00 96.31 153 VAL A CA 1
ATOM 1238 C C . VAL A 1 153 ? -3.763 -2.884 19.950 1.00 96.31 153 VAL A C 1
ATOM 1240 O O . VAL A 1 153 ? -3.590 -3.822 20.722 1.00 96.31 153 VAL A O 1
ATOM 1243 N N . GLU A 1 154 ? -2.984 -2.680 18.889 1.00 94.75 154 GLU A N 1
ATOM 1244 C CA . GLU A 1 154 ? -1.866 -3.563 18.524 1.00 94.75 154 GLU A CA 1
ATOM 1245 C C . GLU A 1 154 ? -0.610 -3.332 19.366 1.00 94.75 154 GLU A C 1
ATOM 1247 O O . GLU A 1 154 ? 0.142 -4.270 19.621 1.00 94.75 154 GLU A O 1
ATOM 1252 N N . HIS A 1 155 ? -0.412 -2.103 19.842 1.00 94.81 155 HIS A N 1
ATOM 1253 C CA . HIS A 1 155 ? 0.774 -1.686 20.584 1.00 94.81 155 HIS A CA 1
ATOM 1254 C C . HIS A 1 155 ? 0.386 -1.094 21.949 1.00 94.81 155 HIS A C 1
ATOM 1256 O O . HIS A 1 155 ? 0.681 0.070 22.228 1.00 94.81 155 HIS A O 1
ATOM 1262 N N . PRO A 1 156 ? -0.253 -1.870 22.850 1.00 91.69 156 PRO A N 1
ATOM 1263 C CA . PRO A 1 156 ? -0.704 -1.354 24.145 1.00 91.69 156 PRO A CA 1
ATOM 1264 C C . PRO A 1 156 ? 0.448 -0.814 25.014 1.00 91.69 156 PRO A C 1
ATOM 1266 O O . PRO A 1 156 ? 0.222 0.038 25.870 1.00 91.69 156 PRO A O 1
ATOM 1269 N N . GLY A 1 157 ? 1.685 -1.275 24.783 1.00 91.12 157 GLY A N 1
ATOM 1270 C CA . GLY A 1 157 ? 2.887 -0.799 25.476 1.00 91.12 157 GLY A CA 1
ATOM 1271 C C . GLY A 1 157 ? 3.337 0.618 25.100 1.00 91.12 157 GLY A C 1
ATOM 1272 O O . GLY A 1 157 ? 4.031 1.247 25.890 1.00 91.12 157 GLY A O 1
ATOM 1273 N N . GLU A 1 158 ? 2.909 1.148 23.950 1.00 90.19 158 GLU A N 1
ATOM 1274 C CA . GLU A 1 158 ? 3.246 2.510 23.494 1.00 90.19 158 GLU A CA 1
ATOM 1275 C C . GLU A 1 158 ? 2.431 3.594 24.224 1.00 90.19 158 GLU A C 1
ATOM 1277 O O . GLU A 1 158 ? 2.701 4.791 24.108 1.00 90.19 158 GLU A O 1
ATOM 1282 N N . GLY A 1 159 ? 1.406 3.194 24.988 1.00 87.88 159 GLY A N 1
ATOM 1283 C CA . GLY A 1 159 ? 0.617 4.106 25.816 1.00 87.88 159 GLY A CA 1
ATOM 1284 C C . GLY A 1 159 ? -0.122 5.184 25.018 1.00 87.88 159 GLY A C 1
ATOM 1285 O O . GLY A 1 159 ? -0.323 6.287 25.530 1.00 87.88 159 GLY A O 1
ATOM 1286 N N . LEU A 1 160 ? -0.503 4.903 23.766 1.00 92.00 160 LEU A N 1
ATOM 1287 C CA . LEU A 1 160 ? -1.285 5.831 22.950 1.00 92.00 160 LEU A CA 1
ATOM 1288 C C . LEU A 1 160 ? -2.675 6.043 23.572 1.00 92.00 160 LEU A C 1
ATOM 1290 O O . LEU A 1 160 ? -3.449 5.109 23.773 1.00 92.00 160 LEU A O 1
ATOM 1294 N N . THR A 1 161 ? -3.006 7.297 23.841 1.00 91.38 161 THR A N 1
ATOM 1295 C CA . THR A 1 161 ? -4.274 7.770 24.400 1.00 91.38 161 THR A CA 1
ATOM 1296 C C . THR A 1 161 ? -4.736 9.000 23.629 1.00 91.38 161 THR A C 1
ATOM 1298 O O . THR A 1 161 ? -3.970 9.609 22.881 1.00 91.38 161 THR A O 1
ATOM 1301 N N . SER A 1 162 ? -5.976 9.439 23.852 1.00 91.44 162 SER A N 1
ATOM 1302 C CA . SER A 1 162 ? -6.444 10.683 23.240 1.00 91.44 162 SER A CA 1
ATOM 1303 C C . SER A 1 162 ? -5.654 11.906 23.720 1.00 91.44 162 SER A C 1
ATOM 1305 O O . SER A 1 162 ? -5.600 12.901 23.008 1.00 91.44 162 SER A O 1
ATOM 1307 N N . GLY A 1 163 ? -4.992 11.825 24.883 1.00 90.25 163 GLY A N 1
ATOM 1308 C CA . GLY A 1 163 ? -4.191 12.893 25.482 1.00 90.25 163 GLY A CA 1
ATOM 1309 C C . GLY A 1 163 ? -2.798 13.103 24.877 1.00 90.25 163 GLY A C 1
ATOM 1310 O O . GLY A 1 163 ? -2.241 14.181 25.062 1.00 90.25 163 GLY A O 1
ATOM 1311 N N . ASN A 1 164 ? -2.235 12.123 24.162 1.00 92.75 164 ASN A N 1
ATOM 1312 C CA . ASN A 1 164 ? -0.836 12.134 23.701 1.00 92.75 164 ASN A CA 1
ATOM 1313 C C . ASN A 1 164 ? -0.680 11.739 22.220 1.00 92.75 164 ASN A C 1
ATOM 1315 O O . ASN A 1 164 ? 0.262 11.043 21.854 1.00 92.75 164 ASN A O 1
ATOM 1319 N N . LEU A 1 165 ? -1.587 12.201 21.357 1.00 92.81 165 LEU A N 1
ATOM 1320 C CA . LEU A 1 165 ? -1.573 11.897 19.919 1.00 92.81 165 LEU A CA 1
ATOM 1321 C C . LEU A 1 165 ? -0.468 12.637 19.144 1.00 92.81 165 LEU A C 1
ATOM 1323 O O . LEU A 1 165 ? -0.043 12.169 18.089 1.00 92.81 165 LEU A O 1
ATOM 1327 N N . HIS A 1 166 ? 0.012 13.771 19.665 1.00 90.31 166 HIS A N 1
ATOM 1328 C CA . HIS A 1 166 ? 0.985 14.642 18.998 1.00 90.31 166 HIS A CA 1
ATOM 1329 C C . HIS A 1 166 ? 2.225 13.927 18.419 1.00 90.31 166 HIS A C 1
ATOM 1331 O O . HIS A 1 166 ? 2.540 14.155 17.247 1.00 90.31 166 HIS A O 1
ATOM 1337 N N . PRO A 1 167 ? 2.922 13.039 19.164 1.00 90.81 167 PRO A N 1
ATOM 1338 C CA . PRO A 1 167 ? 4.130 12.371 18.668 1.00 90.81 167 PRO A CA 1
ATOM 1339 C C . PRO A 1 167 ? 3.869 11.435 17.482 1.00 90.81 167 PRO A C 1
ATOM 1341 O O . PRO A 1 167 ? 4.792 11.109 16.743 1.00 90.81 167 PRO A O 1
ATOM 1344 N N . TYR A 1 168 ? 2.614 11.025 17.281 1.00 92.31 168 TYR A N 1
ATOM 1345 C CA . TYR A 1 168 ? 2.211 10.023 16.297 1.00 92.31 168 TYR A CA 1
ATOM 1346 C C . TYR A 1 168 ? 1.565 10.628 15.045 1.00 92.31 168 TYR A C 1
ATOM 1348 O O . TYR A 1 168 ? 1.195 9.898 14.127 1.00 92.31 168 TYR A O 1
ATOM 1356 N N . LEU A 1 169 ? 1.434 11.959 14.960 1.00 91.50 169 LEU A N 1
ATOM 1357 C CA . LEU A 1 169 ? 0.766 12.619 13.831 1.00 91.50 169 LEU A CA 1
ATOM 1358 C C . LEU A 1 169 ? 1.372 12.222 12.479 1.00 91.50 169 LEU A C 1
ATOM 1360 O O . LEU A 1 169 ? 0.638 11.913 11.545 1.00 91.50 169 LEU A O 1
ATOM 1364 N N . GLN A 1 170 ? 2.703 12.174 12.383 1.00 90.31 170 GLN A N 1
ATOM 1365 C CA . GLN A 1 170 ? 3.409 11.811 11.146 1.00 90.31 170 GLN A CA 1
ATOM 1366 C C . GLN A 1 170 ? 3.248 10.335 10.756 1.00 90.31 170 GLN A C 1
ATOM 1368 O O . GLN A 1 170 ? 3.500 9.979 9.607 1.00 90.31 170 GLN A O 1
ATOM 1373 N N . THR A 1 171 ? 2.818 9.484 11.689 1.00 91.44 171 THR A N 1
ATOM 1374 C CA . THR A 1 171 ? 2.506 8.073 11.431 1.00 91.44 171 THR A CA 1
ATOM 1375 C C . THR A 1 171 ? 1.148 7.927 10.747 1.00 91.44 171 THR A C 1
ATOM 1377 O O . THR A 1 171 ? 0.972 7.063 9.889 1.00 91.44 171 THR A O 1
ATOM 1380 N N . PHE A 1 172 ? 0.180 8.770 11.120 1.00 93.94 172 PHE A N 1
ATOM 1381 C CA . PHE A 1 172 ? -1.215 8.641 10.687 1.00 93.94 172 PHE A CA 1
ATOM 1382 C C . PHE A 1 172 ? -1.601 9.592 9.549 1.00 93.94 172 PHE A C 1
ATOM 1384 O O . PHE A 1 172 ? -2.598 9.357 8.867 1.00 93.94 172 PHE A O 1
ATOM 1391 N N . TYR A 1 173 ? -0.817 10.647 9.314 1.00 90.56 173 TYR A N 1
ATOM 1392 C CA . TYR A 1 173 ? -1.066 11.621 8.256 1.00 90.56 173 TYR A CA 1
ATOM 1393 C C . TYR A 1 173 ? 0.046 11.662 7.206 1.00 90.56 173 TYR A C 1
ATOM 1395 O O . TYR A 1 173 ? 1.226 11.495 7.520 1.00 90.56 173 TYR A O 1
ATOM 1403 N N . PRO A 1 174 ? -0.306 11.991 5.953 1.00 87.75 174 PRO A N 1
ATOM 1404 C CA . PRO A 1 174 ? 0.662 12.466 4.982 1.00 87.75 174 PRO A CA 1
ATOM 1405 C C . PRO A 1 174 ? 1.448 13.692 5.483 1.00 87.75 174 PRO A C 1
ATOM 1407 O O . PRO A 1 174 ? 0.834 14.620 6.013 1.00 87.75 174 PRO A O 1
ATOM 1410 N N . PRO A 1 175 ? 2.768 13.780 5.223 1.00 83.12 175 PRO A N 1
ATOM 1411 C CA . PRO A 1 175 ? 3.595 14.894 5.699 1.00 83.12 175 PRO A CA 1
ATOM 1412 C C . PRO A 1 175 ? 3.080 16.279 5.291 1.00 83.12 175 PRO A C 1
ATOM 1414 O O . PRO A 1 175 ? 3.031 17.187 6.110 1.00 83.12 175 PRO A O 1
ATOM 1417 N N . HIS A 1 176 ? 2.616 16.428 4.048 1.00 78.25 176 HIS A N 1
ATOM 1418 C CA . HIS A 1 176 ? 2.145 17.709 3.518 1.00 78.25 176 HIS A CA 1
ATOM 1419 C C . HIS A 1 176 ? 0.835 18.218 4.158 1.00 78.25 176 HIS A C 1
ATOM 1421 O O . HIS A 1 176 ? 0.504 19.380 3.964 1.00 78.25 176 HIS A O 1
ATOM 1427 N N . LEU A 1 177 ? 0.079 17.377 4.884 1.00 78.75 177 LEU A N 1
ATOM 1428 C CA . LEU A 1 177 ? -1.091 17.820 5.665 1.00 78.75 177 LEU A CA 1
ATOM 1429 C C . LEU A 1 177 ? -0.703 18.355 7.049 1.00 78.75 177 LEU A C 1
ATOM 1431 O O . LEU A 1 177 ? -1.535 18.935 7.739 1.00 78.75 177 LEU A O 1
ATOM 1435 N N . LEU A 1 178 ? 0.543 18.132 7.466 1.00 81.88 178 LEU A N 1
ATOM 1436 C CA . LEU A 1 178 ? 1.106 18.616 8.727 1.00 81.88 178 LEU A CA 1
ATOM 1437 C C . LEU A 1 178 ? 2.047 19.812 8.514 1.00 81.88 178 LEU A C 1
ATOM 1439 O O . LEU A 1 178 ? 2.523 20.415 9.478 1.00 81.88 178 LEU A O 1
ATOM 1443 N N . GLU A 1 179 ? 2.363 20.118 7.256 1.00 71.81 179 GLU A N 1
ATOM 1444 C CA . GLU A 1 179 ? 3.262 21.192 6.870 1.00 71.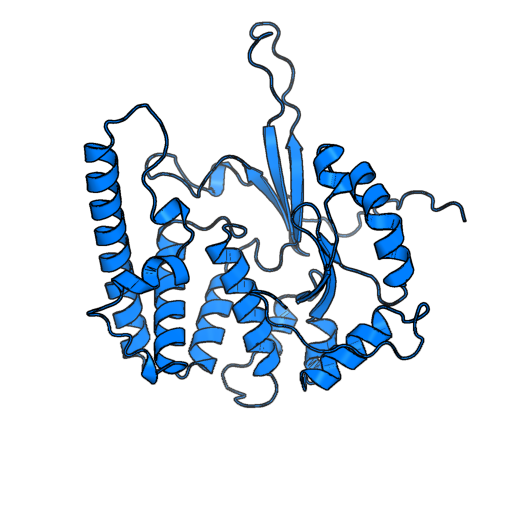81 179 GLU A CA 1
ATOM 1445 C C . GLU A 1 179 ? 2.486 22.373 6.284 1.00 71.81 179 GLU A C 1
ATOM 1447 O O . GLU A 1 179 ? 1.596 22.174 5.452 1.00 71.81 179 GLU A O 1
ATOM 1452 N N . PRO A 1 180 ? 2.884 23.613 6.622 1.00 61.69 180 PRO A N 1
ATOM 1453 C CA . PRO A 1 180 ? 2.219 24.782 6.085 1.00 61.69 180 PRO A CA 1
ATOM 1454 C C . PRO A 1 180 ? 2.424 24.854 4.578 1.00 61.69 180 PRO A C 1
ATOM 1456 O O . PRO A 1 180 ? 3.520 24.538 4.102 1.00 61.69 180 PRO A O 1
ATOM 1459 N N . PRO A 1 181 ? 1.425 25.330 3.810 1.00 57.81 181 PRO A N 1
ATOM 1460 C CA . PRO A 1 181 ? 1.546 25.451 2.367 1.00 57.81 181 PRO A CA 1
ATOM 1461 C C . PRO A 1 181 ? 2.783 26.288 2.032 1.00 57.81 181 PRO A C 1
ATOM 1463 O O . PRO A 1 181 ? 2.845 27.497 2.293 1.00 57.81 181 PRO A O 1
ATOM 1466 N N . THR A 1 182 ? 3.789 25.624 1.465 1.00 53.38 182 THR A N 1
ATOM 1467 C CA . THR A 1 182 ? 5.086 26.186 1.085 1.00 53.38 182 THR A CA 1
ATOM 1468 C C . THR A 1 182 ? 4.932 26.989 -0.204 1.00 53.38 182 THR A C 1
ATOM 1470 O O . THR A 1 182 ? 5.395 26.630 -1.280 1.00 53.38 182 THR A O 1
ATOM 1473 N N . GLY A 1 183 ? 4.222 28.110 -0.094 1.00 51.16 183 GLY A N 1
ATOM 1474 C CA . GLY A 1 183 ? 3.977 29.059 -1.171 1.00 51.16 183 GLY A CA 1
ATOM 1475 C C . GLY A 1 183 ? 4.283 30.477 -0.709 1.00 51.16 183 GLY A C 1
ATOM 1476 O O . GLY A 1 183 ? 3.395 31.191 -0.243 1.00 51.16 183 GLY A O 1
ATOM 1477 N N . GLY A 1 184 ? 5.549 30.877 -0.830 1.00 51.44 184 GLY A N 1
ATOM 1478 C CA . GLY A 1 184 ? 5.999 32.261 -0.661 1.00 51.44 184 GLY A CA 1
ATOM 1479 C C . GLY A 1 184 ? 7.063 32.449 0.420 1.00 51.44 184 GLY A C 1
ATOM 1480 O O . GLY A 1 184 ? 7.049 31.780 1.451 1.00 51.44 184 GLY A O 1
ATOM 1481 N N . GLN A 1 185 ? 7.975 33.396 0.178 1.00 47.34 185 GLN A N 1
ATOM 1482 C CA . GLN A 1 185 ? 8.970 33.866 1.143 1.00 47.34 185 GLN A CA 1
ATOM 1483 C C . GLN A 1 185 ? 8.255 34.406 2.391 1.00 47.34 185 GLN A C 1
ATOM 1485 O O . GLN A 1 185 ? 7.823 35.556 2.436 1.00 47.34 185 GLN A O 1
ATOM 1490 N N . LYS A 1 186 ? 8.071 33.562 3.407 1.00 54.38 186 LYS A N 1
ATOM 1491 C CA . LYS A 1 186 ? 7.536 33.962 4.709 1.00 54.38 186 LYS A CA 1
ATOM 1492 C C . LYS A 1 186 ? 8.622 33.778 5.757 1.00 54.38 186 LYS A C 1
ATOM 1494 O O . LYS A 1 186 ? 9.356 32.797 5.739 1.00 54.38 186 LYS A O 1
ATOM 1499 N N . SER A 1 187 ? 8.701 34.747 6.667 1.00 62.62 187 SER A N 1
ATOM 1500 C CA . SER A 1 187 ? 9.582 34.725 7.837 1.00 62.62 187 SER A CA 1
ATOM 1501 C C . SER A 1 187 ? 9.523 33.371 8.555 1.00 62.62 187 SER A C 1
ATOM 1503 O O . SER A 1 187 ? 8.429 32.863 8.819 1.00 62.62 187 SER A O 1
ATOM 1505 N N . LEU A 1 188 ? 10.691 32.817 8.902 1.00 62.16 188 LEU A N 1
ATOM 1506 C CA . LEU A 1 188 ? 10.841 31.519 9.572 1.00 62.16 188 LEU A CA 1
ATOM 1507 C C . LEU A 1 188 ? 9.954 31.409 10.825 1.00 62.16 188 LEU A C 1
ATOM 1509 O O . LEU A 1 188 ? 9.292 30.397 11.024 1.00 62.16 188 LEU A O 1
ATOM 1513 N N . LEU A 1 189 ? 9.838 32.486 11.612 1.00 61.72 189 LEU A N 1
ATOM 1514 C CA . LEU A 1 189 ? 8.985 32.548 12.809 1.00 61.72 189 LEU A CA 1
ATOM 1515 C C . LEU A 1 189 ? 7.491 32.355 12.498 1.00 61.72 189 LEU A C 1
ATOM 1517 O O . LEU A 1 189 ? 6.761 31.735 13.271 1.00 61.72 189 LEU A O 1
ATOM 1521 N N . LYS A 1 190 ? 7.025 32.861 11.350 1.00 61.62 190 LYS A N 1
ATOM 1522 C CA . LYS A 1 190 ? 5.638 32.685 10.899 1.00 61.62 190 LYS A CA 1
ATOM 1523 C C . LYS A 1 190 ? 5.395 31.248 10.435 1.00 61.62 190 LYS A C 1
ATOM 1525 O O . LYS A 1 190 ? 4.322 30.720 10.698 1.00 61.62 190 LYS A O 1
ATOM 1530 N N . LEU A 1 191 ? 6.400 30.611 9.829 1.00 60.19 191 LEU A N 1
ATOM 1531 C CA . LEU A 1 191 ? 6.362 29.200 9.442 1.00 60.19 191 LEU A CA 1
ATOM 1532 C C . LEU A 1 191 ? 6.252 28.278 10.668 1.00 60.19 191 LEU A C 1
ATOM 1534 O O . LEU A 1 191 ? 5.384 27.412 10.697 1.00 60.19 191 LEU A O 1
ATOM 1538 N N . PHE A 1 192 ? 7.067 28.507 11.707 1.00 59.91 192 PHE A N 1
ATOM 1539 C CA . PHE A 1 192 ? 7.007 27.730 12.954 1.00 59.91 192 PHE A CA 1
ATOM 1540 C C . PHE A 1 192 ? 5.659 27.880 13.667 1.00 59.91 192 PHE A C 1
ATOM 1542 O O . PHE A 1 192 ? 5.080 26.887 14.107 1.00 59.91 192 PHE A O 1
ATOM 1549 N N . ARG A 1 193 ? 5.117 29.105 13.731 1.00 60.69 193 ARG A N 1
ATOM 1550 C CA . ARG A 1 193 ? 3.793 29.349 14.321 1.00 60.69 193 ARG A CA 1
ATOM 1551 C C . ARG A 1 193 ? 2.672 28.692 13.510 1.00 60.69 193 ARG A C 1
ATOM 1553 O O . ARG A 1 193 ? 1.769 28.124 14.107 1.00 60.69 193 ARG A O 1
ATOM 1560 N N . GLN A 1 194 ? 2.721 28.751 12.178 1.00 60.19 194 GLN A N 1
ATOM 1561 C CA . GLN A 1 194 ? 1.714 28.109 11.323 1.00 60.19 194 GLN A CA 1
ATOM 1562 C C . GLN A 1 194 ? 1.762 26.586 11.426 1.00 60.19 194 GLN A C 1
ATOM 1564 O O . GLN A 1 194 ? 0.721 25.973 11.624 1.00 60.19 194 GLN A O 1
ATOM 1569 N N . ARG A 1 195 ? 2.961 25.996 11.423 1.00 63.06 195 ARG A N 1
ATOM 1570 C CA . ARG A 1 195 ? 3.147 24.560 11.644 1.00 63.06 195 ARG A CA 1
ATOM 1571 C C . ARG A 1 195 ? 2.589 24.110 12.996 1.00 63.06 195 ARG A C 1
ATOM 1573 O O . ARG A 1 195 ? 1.912 23.096 13.073 1.00 63.06 195 ARG A O 1
ATOM 1580 N N . SER A 1 196 ? 2.825 24.880 14.060 1.00 65.75 196 SER A N 1
ATOM 1581 C CA . SER A 1 196 ? 2.250 24.596 15.381 1.00 65.75 196 SER A CA 1
ATOM 1582 C C . SER A 1 196 ? 0.716 24.655 15.380 1.00 65.75 196 SER A C 1
ATOM 1584 O O . SER A 1 196 ? 0.087 23.816 16.018 1.00 65.75 196 SER A O 1
ATOM 1586 N N . VAL A 1 197 ? 0.111 25.594 14.643 1.00 71.00 197 VAL A N 1
ATOM 1587 C CA . VAL A 1 197 ? -1.353 25.707 14.515 1.00 71.00 197 VAL A CA 1
ATOM 1588 C C . VAL A 1 197 ? -1.942 24.548 13.707 1.00 71.00 197 VAL A C 1
ATOM 1590 O O . VAL A 1 197 ? -2.947 23.977 14.116 1.00 71.00 197 VAL A O 1
ATOM 1593 N N . GLU A 1 198 ? -1.324 24.169 12.590 1.00 73.88 198 GLU A N 1
ATOM 1594 C CA . GLU A 1 198 ? -1.794 23.054 11.756 1.00 73.88 198 GLU A CA 1
ATOM 1595 C C . GLU A 1 198 ? -1.659 21.711 12.469 1.00 73.88 198 GLU A C 1
ATOM 1597 O O . GLU A 1 198 ? -2.611 20.936 12.479 1.00 73.88 198 GLU A O 1
ATOM 1602 N N . HIS A 1 199 ? -0.537 21.472 13.155 1.00 77.75 199 HIS A N 1
ATOM 1603 C CA . HIS A 1 199 ? -0.391 20.309 14.030 1.00 77.75 199 HIS A CA 1
ATOM 1604 C C . HIS A 1 199 ? -1.470 20.290 15.122 1.00 77.75 199 HIS A C 1
ATOM 1606 O O . HIS A 1 199 ? -2.060 19.243 15.360 1.00 77.75 199 HIS A O 1
ATOM 1612 N N . SER A 1 200 ? -1.765 21.436 15.747 1.00 81.25 200 SER A N 1
ATOM 1613 C CA . SER A 1 200 ? -2.808 21.554 16.774 1.00 81.25 200 SER A CA 1
ATOM 1614 C C . SER A 1 200 ? -4.198 21.210 16.225 1.00 81.25 200 SER A C 1
ATOM 1616 O O . SER A 1 200 ? -4.942 20.471 16.864 1.00 81.25 200 SER A O 1
ATOM 1618 N N . LEU A 1 201 ? -4.546 21.702 15.032 1.00 85.62 201 LEU A N 1
ATOM 1619 C CA . LEU A 1 201 ? -5.829 21.404 14.390 1.00 85.62 201 LEU A CA 1
ATOM 1620 C C . LEU A 1 201 ? -5.916 19.941 13.931 1.00 85.62 201 LEU A C 1
ATOM 1622 O O . LEU A 1 201 ? -6.940 19.290 14.131 1.00 85.62 201 LEU A O 1
ATOM 1626 N N . ALA A 1 202 ? -4.851 19.410 13.326 1.00 87.06 202 ALA A N 1
ATOM 1627 C CA . ALA A 1 202 ? -4.782 18.008 12.923 1.00 87.06 202 ALA A CA 1
ATOM 1628 C C . ALA A 1 202 ? -4.887 17.074 14.136 1.00 87.06 202 ALA A C 1
ATOM 1630 O O . ALA A 1 202 ? -5.566 16.051 14.063 1.00 87.06 202 ALA A O 1
ATOM 1631 N N . GLU A 1 203 ? -4.268 17.445 15.259 1.00 91.19 203 GLU A N 1
ATOM 1632 C CA . GLU A 1 203 ? -4.349 16.726 16.527 1.00 91.19 203 GLU A CA 1
ATOM 1633 C C . GLU A 1 203 ? -5.750 16.782 17.137 1.00 91.19 203 GLU A C 1
ATOM 1635 O O . GLU A 1 203 ? -6.255 15.751 17.573 1.00 91.19 203 GLU A O 1
ATOM 1640 N N . GLU A 1 204 ? -6.407 17.943 17.144 1.00 92.50 204 GLU A N 1
ATOM 1641 C CA . GLU A 1 204 ? -7.789 18.085 17.616 1.00 92.50 204 GLU A CA 1
ATOM 1642 C C . GLU A 1 204 ? -8.755 17.231 16.785 1.00 92.50 204 GLU A C 1
ATOM 1644 O O . GLU A 1 204 ? -9.526 16.439 17.335 1.00 92.50 204 GLU A O 1
ATOM 1649 N N . LYS A 1 205 ? -8.666 17.322 15.452 1.00 93.81 205 LYS A N 1
ATOM 1650 C CA . LYS A 1 205 ? -9.481 16.505 14.546 1.00 93.81 205 LYS A CA 1
ATOM 1651 C C . LYS A 1 205 ? -9.193 15.016 14.740 1.00 93.81 205 LYS A C 1
ATOM 1653 O O . LYS A 1 205 ? -10.127 14.229 14.896 1.00 93.81 205 LYS A O 1
ATOM 1658 N N . LEU A 1 206 ? -7.915 14.624 14.796 1.00 95.50 206 LEU A N 1
ATOM 1659 C CA . LEU A 1 206 ? -7.517 13.241 15.064 1.00 95.50 206 LEU A CA 1
ATOM 1660 C C . LEU A 1 206 ? -8.102 12.744 16.385 1.00 95.50 206 LEU A C 1
ATOM 1662 O O . LEU A 1 206 ? -8.626 11.638 16.421 1.00 95.50 206 LEU A O 1
ATOM 1666 N N . ARG A 1 207 ? -8.049 13.555 17.445 1.00 95.88 207 ARG A N 1
ATOM 1667 C CA . ARG A 1 207 ? -8.587 13.220 18.767 1.00 95.88 207 ARG A CA 1
ATOM 1668 C C . ARG A 1 207 ? -10.067 12.888 18.700 1.00 95.88 207 ARG A C 1
ATOM 1670 O O . ARG A 1 207 ? -10.458 11.820 19.161 1.00 95.88 207 ARG A O 1
ATOM 1677 N N . GLY A 1 208 ? -10.861 13.740 18.052 1.00 96.06 208 GLY A N 1
ATOM 1678 C CA . GLY A 1 208 ? -12.295 13.505 17.880 1.00 96.06 208 GLY A CA 1
ATOM 1679 C C . GLY A 1 208 ? -12.598 12.195 17.143 1.00 96.06 208 GLY A C 1
ATOM 1680 O O . GLY A 1 208 ? -13.424 11.400 17.598 1.00 96.06 208 GLY A O 1
ATOM 1681 N N . HIS A 1 209 ? -11.902 11.920 16.032 1.00 97.00 209 HIS A N 1
ATOM 1682 C CA . HIS A 1 209 ? -12.093 10.669 15.285 1.00 97.00 209 HIS A CA 1
ATOM 1683 C C . HIS A 1 209 ? -11.566 9.443 16.046 1.00 97.00 209 HIS A C 1
ATOM 1685 O O . HIS A 1 209 ? -12.238 8.410 16.072 1.00 97.00 209 HIS A O 1
ATOM 1691 N N . PHE A 1 210 ? -10.414 9.552 16.710 1.00 97.56 210 PHE A N 1
ATOM 1692 C CA . PHE A 1 210 ? -9.837 8.499 17.542 1.00 97.56 210 PHE A CA 1
ATOM 1693 C C . PHE A 1 210 ? -10.782 8.113 18.680 1.00 97.56 210 PHE A C 1
ATOM 1695 O O . PHE A 1 210 ? -11.121 6.942 18.805 1.00 97.56 210 PHE A O 1
ATOM 1702 N N . GLU A 1 211 ? -11.276 9.073 19.465 1.00 97.06 211 GLU A N 1
ATOM 1703 C CA . GLU A 1 211 ? -12.197 8.812 20.579 1.00 97.06 211 GLU A CA 1
ATOM 1704 C C . GLU A 1 211 ? -13.506 8.180 20.090 1.00 97.06 211 GLU A C 1
ATOM 1706 O O . GLU A 1 211 ? -13.967 7.175 20.642 1.00 97.06 211 GLU A O 1
ATOM 1711 N N . LYS A 1 212 ? -14.066 8.700 18.989 1.00 97.12 212 LYS A N 1
ATOM 1712 C CA . LYS A 1 212 ? -15.254 8.134 18.333 1.00 97.12 212 LYS A CA 1
ATOM 1713 C C . LYS A 1 212 ? -15.041 6.672 17.938 1.00 97.12 212 LYS A C 1
ATOM 1715 O O . LYS A 1 212 ? -15.934 5.854 18.155 1.00 97.12 212 LYS A O 1
ATOM 1720 N N . VAL A 1 213 ? -13.893 6.319 17.360 1.00 97.31 213 VAL A N 1
ATOM 1721 C CA . VAL A 1 213 ? -13.596 4.937 16.947 1.00 97.31 213 VAL A CA 1
ATOM 1722 C C . VAL A 1 213 ? -13.272 4.052 18.155 1.00 97.31 213 VAL A C 1
ATOM 1724 O O . VAL A 1 213 ? -13.849 2.972 18.281 1.00 97.31 213 VAL A O 1
ATOM 1727 N N . ALA A 1 214 ? -12.421 4.516 19.070 1.00 95.06 214 ALA A N 1
ATOM 1728 C CA . ALA A 1 214 ? -11.998 3.790 20.265 1.00 95.06 214 ALA A CA 1
ATOM 1729 C C . ALA A 1 214 ? -13.175 3.464 21.200 1.00 95.06 214 ALA A C 1
ATOM 1731 O O . ALA A 1 214 ? -13.226 2.373 21.773 1.00 95.06 214 ALA A O 1
ATOM 1732 N N . SER A 1 215 ? -14.178 4.349 21.290 1.00 96.25 215 SER A N 1
ATOM 1733 C CA . SER A 1 215 ? -15.401 4.114 22.075 1.00 96.25 215 SER A CA 1
ATOM 1734 C C . SER A 1 215 ? -16.170 2.853 21.655 1.00 96.25 215 SER A C 1
ATOM 1736 O O . SER A 1 215 ? -16.853 2.245 22.479 1.00 96.25 215 SER A O 1
ATOM 1738 N N . LYS A 1 216 ? -16.010 2.406 20.401 1.00 96.25 216 LYS A N 1
ATOM 1739 C CA . LYS A 1 216 ? -16.639 1.187 19.873 1.00 96.25 216 LYS A CA 1
ATOM 1740 C C . LYS A 1 216 ? -15.970 -0.099 20.366 1.00 96.25 216 LYS A C 1
ATOM 1742 O O . LYS A 1 216 ? -16.531 -1.170 20.152 1.00 96.25 216 LYS A O 1
ATOM 1747 N N . ARG A 1 217 ? -14.784 -0.008 20.989 1.00 94.75 217 ARG A N 1
ATOM 1748 C CA . ARG A 1 217 ? -14.019 -1.136 21.560 1.00 94.75 217 ARG A CA 1
ATOM 1749 C C . ARG A 1 217 ? -13.856 -2.317 20.593 1.00 94.75 217 ARG A C 1
ATOM 1751 O O . ARG A 1 217 ? -13.975 -3.479 20.974 1.00 94.75 217 ARG A O 1
ATOM 1758 N N . LEU A 1 218 ? -13.615 -2.011 19.319 1.00 94.62 218 LEU A N 1
ATOM 1759 C CA . LEU A 1 218 ? -13.385 -3.017 18.287 1.00 94.62 218 LEU A CA 1
ATOM 1760 C C . LEU A 1 218 ? -11.976 -3.611 18.430 1.00 94.62 218 LEU A C 1
ATOM 1762 O O . LEU A 1 218 ? -11.033 -2.911 18.783 1.00 94.62 218 LEU A O 1
ATOM 1766 N N . SER A 1 219 ? -11.822 -4.896 18.110 1.00 93.75 219 SER A N 1
ATOM 1767 C CA . SER A 1 219 ? -10.501 -5.526 17.963 1.00 93.75 219 SER A CA 1
ATOM 1768 C C . SER A 1 219 ? -9.723 -4.931 16.782 1.00 93.75 219 SER A C 1
ATOM 1770 O O . SER A 1 219 ? -10.362 -4.541 15.802 1.00 93.75 219 SER A O 1
ATOM 1772 N N . ALA A 1 220 ? -8.385 -5.000 16.802 1.00 94.25 220 ALA A N 1
ATOM 1773 C CA . ALA A 1 220 ? -7.518 -4.567 15.696 1.00 94.25 220 ALA A CA 1
ATOM 1774 C C . ALA A 1 220 ? -7.972 -5.121 14.335 1.00 94.25 220 ALA A C 1
ATOM 1776 O O . ALA A 1 220 ? -8.164 -4.358 13.396 1.00 94.25 220 ALA A O 1
ATOM 1777 N N . HIS A 1 221 ? -8.287 -6.417 14.268 1.00 92.81 221 HIS A N 1
ATOM 1778 C CA . HIS A 1 221 ? -8.852 -7.068 13.082 1.00 92.81 221 HIS A CA 1
ATOM 1779 C C . HIS A 1 221 ? -10.055 -6.307 12.482 1.00 92.81 221 HIS A C 1
ATOM 1781 O O . HIS A 1 221 ? -10.053 -5.918 11.316 1.00 92.81 221 HIS A O 1
ATOM 1787 N N . ASN A 1 222 ? -11.069 -6.018 13.300 1.00 93.69 222 ASN A N 1
ATOM 1788 C CA . ASN A 1 222 ? -12.263 -5.285 12.872 1.00 93.69 222 ASN A CA 1
ATOM 1789 C C . ASN A 1 222 ? -11.974 -3.817 12.521 1.00 93.69 222 ASN A C 1
ATOM 1791 O O . ASN A 1 222 ? -12.665 -3.253 11.676 1.00 93.69 222 ASN A O 1
ATOM 1795 N N . LEU A 1 223 ? -10.969 -3.195 13.144 1.00 96.81 223 LEU A N 1
ATOM 1796 C CA . LEU A 1 223 ? -10.541 -1.837 12.800 1.00 96.81 223 LEU A CA 1
ATOM 1797 C C . LEU A 1 223 ? -9.844 -1.794 11.432 1.00 96.81 223 LEU A C 1
ATOM 1799 O O . LEU A 1 223 ? -10.158 -0.920 10.625 1.00 96.81 223 LEU A O 1
ATOM 1803 N N . LYS A 1 224 ? -8.995 -2.781 11.119 1.00 96.44 224 LYS A N 1
ATOM 1804 C CA . LYS A 1 224 ? -8.387 -2.941 9.786 1.00 96.44 224 LYS A CA 1
ATOM 1805 C C . LYS A 1 224 ? -9.444 -3.148 8.706 1.00 96.44 224 LYS A C 1
ATOM 1807 O O . LYS A 1 224 ? -9.404 -2.490 7.668 1.00 96.44 224 LYS A O 1
ATOM 1812 N N . ILE A 1 225 ? -10.445 -3.992 8.971 1.00 95.56 225 ILE A N 1
ATOM 1813 C CA . ILE A 1 225 ? -11.592 -4.170 8.068 1.00 95.56 225 ILE A CA 1
ATOM 1814 C C . ILE A 1 225 ? -12.366 -2.857 7.898 1.00 95.56 225 ILE A C 1
ATOM 1816 O O . ILE A 1 225 ? -12.719 -2.508 6.775 1.00 95.56 225 ILE A O 1
ATOM 1820 N N . LEU A 1 226 ? -12.610 -2.105 8.976 1.00 96.44 226 LEU A N 1
ATOM 1821 C CA . LEU A 1 226 ? -13.290 -0.809 8.901 1.00 96.44 226 LEU A CA 1
ATOM 1822 C C . LEU A 1 226 ? -12.511 0.193 8.029 1.00 96.44 226 LEU A C 1
ATOM 1824 O O . LEU A 1 226 ? -13.111 0.890 7.210 1.00 96.44 226 LEU A O 1
ATOM 1828 N N . TYR A 1 227 ? -11.183 0.230 8.161 1.00 98.00 227 TYR A N 1
ATOM 1829 C CA . TYR A 1 227 ? -10.304 1.047 7.322 1.00 98.00 227 TYR A CA 1
ATOM 1830 C C . TYR A 1 227 ? -10.408 0.651 5.842 1.00 98.00 227 TYR A C 1
ATOM 1832 O O . TYR A 1 227 ? -10.578 1.503 4.965 1.00 98.00 227 TYR A O 1
ATOM 1840 N N . LEU A 1 228 ? -10.356 -0.654 5.556 1.00 97.25 228 LEU A N 1
ATOM 1841 C CA . LEU A 1 228 ? -10.497 -1.191 4.203 1.00 97.25 228 LEU A CA 1
ATOM 1842 C C . LEU A 1 228 ? -11.871 -0.884 3.609 1.00 97.25 228 LEU A C 1
ATOM 1844 O O . LEU A 1 228 ? -11.942 -0.407 2.483 1.00 97.25 228 LEU A O 1
ATOM 1848 N N . GLN A 1 229 ? -12.953 -1.055 4.370 1.00 96.06 229 GLN A N 1
ATOM 1849 C CA . GLN A 1 229 ? -14.311 -0.707 3.944 1.00 96.06 229 GLN A CA 1
ATOM 1850 C C . GLN A 1 229 ? -14.441 0.765 3.565 1.00 96.06 229 GLN A C 1
ATOM 1852 O O . GLN A 1 229 ? -15.078 1.088 2.558 1.00 96.06 229 GLN A O 1
ATOM 1857 N N . TYR A 1 230 ? -13.804 1.650 4.332 1.00 97.12 230 TYR A N 1
ATOM 1858 C CA . TYR A 1 230 ? -13.736 3.062 3.989 1.00 97.12 230 TYR A CA 1
ATOM 1859 C C . TYR A 1 230 ? -13.004 3.265 2.658 1.00 97.12 230 TYR A C 1
ATOM 1861 O O . TYR A 1 230 ? -13.526 3.921 1.754 1.00 97.12 230 TYR A O 1
ATOM 1869 N N . CYS A 1 231 ? -11.835 2.646 2.488 1.00 96.69 231 CYS A N 1
ATOM 1870 C CA . CYS A 1 231 ? -11.054 2.727 1.255 1.00 96.69 231 CYS A CA 1
ATOM 1871 C C . CYS A 1 231 ? -11.797 2.147 0.039 1.00 96.69 231 CYS A C 1
ATOM 1873 O O . CYS A 1 231 ? -11.775 2.749 -1.029 1.00 96.69 231 CYS A O 1
ATOM 1875 N N . TRP A 1 232 ? -12.529 1.042 0.193 1.00 95.31 232 TRP A N 1
ATOM 1876 C CA . TRP A 1 232 ? -13.328 0.406 -0.861 1.00 95.31 232 TRP A CA 1
ATOM 1877 C C . TRP A 1 232 ? -14.473 1.267 -1.390 1.00 95.31 232 TRP A C 1
ATOM 1879 O O . TRP A 1 232 ? -15.036 0.946 -2.438 1.00 95.31 232 TRP A O 1
ATOM 1889 N N . SER A 1 233 ? -14.874 2.305 -0.653 1.00 93.56 233 SER A N 1
ATOM 1890 C CA . SER A 1 233 ? -15.856 3.286 -1.126 1.00 93.56 233 SER A CA 1
ATOM 1891 C C . SER A 1 233 ? -15.255 4.287 -2.117 1.00 93.56 233 SER A C 1
ATOM 1893 O O . SER A 1 233 ? -15.990 5.018 -2.780 1.00 93.56 233 SER A O 1
ATOM 1895 N N . LYS A 1 234 ? -13.921 4.333 -2.225 1.00 91.81 234 LYS A N 1
ATOM 1896 C CA . LYS A 1 234 ? -13.200 5.303 -3.042 1.00 91.81 234 LYS A CA 1
ATOM 1897 C C . LYS A 1 234 ? -12.903 4.719 -4.427 1.00 91.81 234 LYS A C 1
ATOM 1899 O O . LYS A 1 234 ? -12.464 3.574 -4.534 1.00 91.81 234 LYS A O 1
ATOM 1904 N N . PRO A 1 235 ? -13.090 5.500 -5.505 1.00 89.38 235 PRO A N 1
ATOM 1905 C CA . PRO A 1 235 ? -13.059 4.975 -6.870 1.00 89.38 235 PRO A CA 1
ATOM 1906 C C . PRO A 1 235 ? -11.665 4.531 -7.338 1.00 89.38 235 PRO A C 1
ATOM 1908 O O . PRO A 1 235 ? -11.568 3.704 -8.233 1.00 89.38 235 PRO A O 1
ATOM 1911 N N . PHE A 1 236 ? -10.601 5.044 -6.719 1.00 88.38 236 PHE A N 1
ATOM 1912 C CA . PHE A 1 236 ? -9.196 4.758 -7.041 1.00 88.38 236 PHE A CA 1
ATOM 1913 C C . PHE A 1 236 ? -8.575 3.657 -6.164 1.00 88.38 236 PHE A C 1
ATOM 1915 O O . PHE A 1 236 ? -7.360 3.447 -6.198 1.00 88.38 236 PHE A O 1
ATOM 1922 N N . TYR A 1 237 ? -9.370 2.989 -5.325 1.00 93.62 237 TYR A N 1
ATOM 1923 C CA . TYR A 1 237 ? -8.870 1.882 -4.517 1.00 93.62 237 TYR A CA 1
ATOM 1924 C C . TYR A 1 237 ? -8.297 0.773 -5.407 1.00 93.62 237 TYR A C 1
ATOM 1926 O O . TYR A 1 237 ? -8.876 0.433 -6.441 1.00 93.62 237 TYR A O 1
ATOM 1934 N N . GLY A 1 238 ? -7.146 0.222 -5.011 1.00 93.12 238 GLY A N 1
ATOM 1935 C CA . GLY A 1 238 ? -6.477 -0.852 -5.748 1.00 93.12 238 GLY A CA 1
ATOM 1936 C C . GLY A 1 238 ? -5.860 -0.423 -7.083 1.00 93.12 238 GLY A C 1
ATOM 1937 O O . GLY A 1 238 ? -5.445 -1.286 -7.860 1.00 93.12 238 GLY A O 1
ATOM 1938 N N . SER A 1 239 ? -5.798 0.884 -7.362 1.00 92.25 239 SER A N 1
ATOM 1939 C CA . SER A 1 239 ? -5.209 1.394 -8.594 1.00 92.25 239 SER A CA 1
ATOM 1940 C C . SER A 1 239 ? -3.687 1.290 -8.607 1.00 92.25 239 SER A C 1
ATOM 1942 O O . SER A 1 239 ? -3.007 1.697 -7.662 1.00 92.25 239 SER A O 1
ATOM 1944 N N . VAL A 1 240 ? -3.145 0.843 -9.739 1.00 90.81 240 VAL A N 1
ATOM 1945 C CA . VAL A 1 240 ? -1.742 1.082 -10.089 1.00 90.81 240 VAL A CA 1
ATOM 1946 C C . VAL A 1 240 ? -1.576 2.536 -10.527 1.00 90.81 240 VAL A C 1
ATOM 1948 O O . VAL A 1 240 ? -2.485 3.112 -11.119 1.00 90.81 240 VAL A O 1
ATOM 1951 N N . MET A 1 241 ? -0.428 3.140 -10.220 1.00 89.00 241 MET A N 1
ATOM 1952 C CA . MET A 1 241 ? -0.149 4.550 -10.502 1.00 89.00 241 MET A CA 1
ATOM 1953 C C . MET A 1 241 ? 1.019 4.663 -11.476 1.00 89.00 241 MET A C 1
ATOM 1955 O O . MET A 1 241 ? 2.081 4.094 -11.222 1.00 89.00 241 MET A O 1
ATOM 1959 N N . PHE A 1 242 ? 0.838 5.446 -12.533 1.00 88.88 242 PHE A N 1
ATOM 1960 C CA . PHE A 1 242 ? 1.863 5.797 -13.510 1.00 88.88 242 PHE A CA 1
ATOM 1961 C C . PHE A 1 242 ? 2.035 7.308 -13.573 1.00 88.88 242 PHE A C 1
ATOM 1963 O O . PHE A 1 242 ? 1.102 8.057 -13.299 1.00 88.88 242 PHE A O 1
ATOM 1970 N N . HIS A 1 243 ? 3.213 7.767 -13.974 1.00 87.75 243 HIS A N 1
ATOM 1971 C CA . HIS A 1 243 ? 3.450 9.180 -14.243 1.00 87.75 243 HIS A CA 1
ATOM 1972 C C . HIS A 1 243 ? 3.282 9.439 -15.737 1.00 87.75 243 HIS A C 1
ATOM 1974 O O . HIS A 1 243 ? 3.750 8.659 -16.562 1.00 87.75 243 HIS A O 1
ATOM 1980 N N . GLY A 1 244 ? 2.621 10.536 -16.082 1.00 85.88 244 GLY A N 1
ATOM 1981 C CA . GLY A 1 244 ? 2.387 10.927 -17.463 1.00 85.88 244 GLY A CA 1
ATOM 1982 C C . GLY A 1 244 ? 2.326 12.437 -17.625 1.00 85.88 244 GLY A C 1
ATOM 1983 O O . GLY A 1 244 ? 2.569 13.207 -16.689 1.00 85.88 244 GLY A O 1
ATOM 1984 N N . GLN A 1 245 ? 1.984 12.864 -18.833 1.00 86.50 245 GLN A N 1
ATOM 1985 C CA . GLN A 1 245 ? 1.787 14.266 -19.159 1.00 86.50 245 GLN A CA 1
ATOM 1986 C C . GLN A 1 245 ? 0.604 14.436 -20.110 1.00 86.50 245 GLN A C 1
ATOM 1988 O O . GLN A 1 245 ? 0.339 13.573 -20.942 1.00 86.50 245 GLN A O 1
ATOM 1993 N N . ILE A 1 246 ? -0.119 15.541 -19.953 1.00 85.56 246 ILE A N 1
ATOM 1994 C CA . ILE A 1 246 ? -1.188 15.961 -20.855 1.00 85.56 246 ILE A CA 1
ATOM 1995 C C . ILE A 1 246 ? -0.673 17.139 -21.662 1.00 85.56 246 ILE A C 1
ATOM 1997 O O . ILE A 1 246 ? -0.410 18.213 -21.103 1.00 85.56 246 ILE A O 1
ATOM 2001 N N . GLU A 1 247 ? -0.587 16.927 -22.969 1.00 82.62 247 GLU A N 1
ATOM 2002 C CA . GLU A 1 247 ? -0.335 17.980 -23.942 1.00 82.62 247 GLU A CA 1
ATOM 2003 C C . GLU A 1 247 ? -1.503 18.968 -23.928 1.00 82.62 247 GLU A C 1
ATOM 2005 O O . GLU A 1 247 ? -2.679 18.593 -23.992 1.00 82.62 247 GLU A O 1
ATOM 2010 N N . ARG A 1 248 ? -1.198 20.259 -23.809 1.00 74.75 248 ARG A N 1
ATOM 2011 C CA . ARG A 1 248 ? -2.213 21.315 -23.906 1.00 74.75 248 ARG A CA 1
ATOM 2012 C C . ARG A 1 248 ? -2.252 21.830 -25.350 1.00 74.75 248 ARG A C 1
ATOM 2014 O O . ARG A 1 248 ? -1.196 21.991 -25.954 1.00 74.75 248 ARG A O 1
ATOM 2021 N N . PRO A 1 249 ? -3.431 22.130 -25.924 1.00 66.81 249 PRO A N 1
ATOM 2022 C CA . PRO A 1 249 ? -3.518 22.610 -27.304 1.00 66.81 249 PRO A CA 1
ATOM 2023 C C . PRO A 1 249 ? -2.872 23.992 -27.435 1.00 66.81 249 PRO A C 1
ATOM 2025 O O . PRO A 1 249 ? -3.190 24.877 -26.647 1.00 66.81 249 PRO A O 1
ATOM 2028 N N . PHE A 1 250 ? -1.986 24.189 -28.411 1.00 58.75 250 PHE A N 1
ATOM 2029 C CA . PHE A 1 250 ? -1.234 25.430 -28.649 1.00 58.75 250 PHE A CA 1
ATOM 2030 C C . PHE A 1 250 ? -2.141 26.676 -28.742 1.00 58.75 250 PHE A C 1
ATOM 2032 O O . PHE A 1 250 ? -3.084 26.710 -29.532 1.00 58.75 250 PHE A O 1
ATOM 2039 N N . LYS A 1 251 ? -1.843 27.732 -27.969 1.00 59.66 251 LYS A N 1
ATOM 2040 C CA . LYS A 1 251 ? -2.434 29.071 -28.150 1.00 59.66 251 LYS A CA 1
ATOM 2041 C C . LYS A 1 251 ? -1.313 30.074 -28.417 1.00 59.66 251 LYS A C 1
ATOM 2043 O O . LYS A 1 251 ? -0.493 30.327 -27.539 1.00 59.66 251 LYS A O 1
ATOM 2048 N N . ALA A 1 252 ? -1.313 30.663 -29.615 1.00 57.59 252 ALA A N 1
ATOM 2049 C CA . ALA A 1 252 ? -0.224 31.465 -30.191 1.00 57.59 252 ALA A CA 1
ATOM 2050 C C . ALA A 1 252 ? 0.256 32.681 -29.361 1.00 57.59 252 ALA A C 1
ATOM 2052 O O . ALA A 1 252 ? 1.291 33.258 -29.671 1.00 57.59 252 ALA A O 1
ATOM 2053 N N . VAL A 1 253 ? -0.460 33.072 -28.302 1.00 59.97 253 VAL A N 1
ATOM 2054 C CA . VAL A 1 253 ? -0.211 34.306 -27.531 1.00 59.97 253 VAL A CA 1
ATOM 2055 C C . VAL A 1 253 ? 0.694 34.095 -26.300 1.00 59.97 253 VAL A C 1
ATOM 2057 O O . VAL A 1 253 ? 1.091 35.060 -25.656 1.00 59.97 253 VAL A O 1
ATOM 2060 N N . HIS A 1 254 ? 1.055 32.851 -25.955 1.00 53.50 254 HIS A N 1
ATOM 2061 C CA . HIS A 1 254 ? 1.786 32.530 -24.715 1.00 53.50 254 HIS A CA 1
ATOM 2062 C C . HIS A 1 254 ? 2.987 31.590 -24.941 1.00 53.50 254 HIS A C 1
ATOM 2064 O O . HIS A 1 254 ? 3.092 30.528 -24.331 1.00 53.50 254 HIS A O 1
ATOM 2070 N N . ILE A 1 255 ? 3.914 32.003 -25.812 1.00 53.50 255 ILE A N 1
ATOM 2071 C CA . ILE A 1 255 ? 5.118 31.238 -26.207 1.00 53.50 255 ILE A CA 1
ATOM 2072 C C . ILE A 1 255 ? 6.039 30.880 -25.021 1.00 53.50 255 ILE A C 1
ATOM 2074 O O . ILE A 1 255 ? 6.696 29.847 -25.053 1.00 53.50 255 ILE A O 1
ATOM 2078 N N . LEU A 1 256 ? 6.074 31.689 -23.955 1.00 55.09 256 LEU A N 1
ATOM 2079 C CA . LEU A 1 256 ? 7.034 31.531 -22.848 1.00 55.09 256 LEU A CA 1
ATOM 2080 C C . LEU A 1 256 ? 6.488 30.786 -21.614 1.00 55.09 256 LEU A C 1
ATOM 2082 O O . LEU A 1 256 ? 7.219 30.608 -20.644 1.00 55.09 256 LEU A O 1
ATOM 2086 N N . THR A 1 257 ? 5.220 30.357 -21.613 1.00 54.59 257 THR A N 1
ATOM 2087 C CA . THR A 1 257 ? 4.581 29.728 -20.434 1.00 54.59 257 THR A CA 1
ATOM 2088 C C . THR A 1 257 ? 3.932 28.372 -20.719 1.00 54.59 257 THR A C 1
ATOM 2090 O O . THR A 1 257 ? 3.285 27.796 -19.838 1.00 54.59 257 THR A O 1
ATOM 2093 N N . TYR A 1 258 ? 4.121 27.825 -21.923 1.00 56.62 258 TYR A N 1
ATOM 2094 C CA . TYR A 1 258 ? 3.602 26.513 -22.295 1.00 56.62 258 TYR A CA 1
ATOM 2095 C C . TYR A 1 258 ? 4.491 25.396 -21.747 1.00 56.62 258 TYR A C 1
ATOM 2097 O O . TYR A 1 258 ? 5.622 25.209 -22.178 1.00 56.62 258 TYR A O 1
ATOM 2105 N N . SER A 1 259 ? 3.964 24.642 -20.788 1.00 67.19 259 SER A N 1
ATOM 2106 C CA . SER A 1 259 ? 4.530 23.355 -20.389 1.00 67.19 259 SER A CA 1
ATOM 2107 C C . SER A 1 259 ? 3.408 22.334 -20.296 1.00 67.19 259 SER A C 1
ATOM 2109 O O . SER A 1 259 ? 2.292 22.665 -19.870 1.00 67.19 259 SER A O 1
ATOM 2111 N N . ASP A 1 260 ? 3.701 21.105 -20.713 1.00 78.56 260 ASP A N 1
ATOM 2112 C CA . ASP A 1 260 ? 2.783 19.985 -20.561 1.00 78.56 260 ASP A CA 1
ATOM 2113 C C . ASP A 1 260 ? 2.379 19.827 -19.098 1.00 78.56 260 ASP A C 1
ATOM 2115 O O . ASP A 1 260 ? 3.166 20.041 -18.163 1.00 78.56 260 ASP A O 1
ATOM 2119 N N . LYS A 1 261 ? 1.118 19.449 -18.878 1.00 82.69 261 LYS A N 1
ATOM 2120 C CA . LYS A 1 261 ? 0.638 19.215 -17.522 1.00 82.69 261 LYS A CA 1
ATOM 2121 C C . LYS A 1 261 ? 1.084 17.827 -17.087 1.00 82.69 261 LYS A C 1
ATOM 2123 O O . LYS A 1 261 ? 0.511 16.841 -17.538 1.00 82.69 261 LYS A O 1
ATOM 2128 N N . ARG A 1 262 ? 2.055 17.746 -16.178 1.00 84.94 262 ARG A N 1
ATOM 2129 C CA . ARG A 1 262 ? 2.387 16.482 -15.509 1.00 84.94 262 ARG A CA 1
ATOM 2130 C C . ARG A 1 262 ? 1.190 15.976 -14.703 1.00 84.94 262 ARG A C 1
ATOM 2132 O O . ARG A 1 262 ? 0.496 16.751 -14.041 1.00 84.94 262 ARG A O 1
ATOM 2139 N N . VAL A 1 263 ? 0.946 14.677 -14.794 1.00 87.31 263 VAL A N 1
ATOM 2140 C CA . VAL A 1 263 ? -0.175 13.998 -14.145 1.00 87.31 263 VAL A CA 1
ATOM 2141 C C . VAL A 1 263 ? 0.257 12.640 -13.614 1.00 87.31 263 VAL A C 1
ATOM 2143 O O . VAL A 1 263 ? 1.199 12.029 -14.118 1.00 87.31 263 VAL A O 1
ATOM 2146 N N . THR A 1 264 ? -0.470 12.153 -12.619 1.00 87.69 264 THR A N 1
ATOM 2147 C CA . THR A 1 264 ? -0.454 10.751 -12.214 1.00 87.69 264 THR A CA 1
ATOM 2148 C C . THR A 1 264 ? -1.676 10.070 -12.814 1.00 87.69 264 THR A C 1
ATOM 2150 O O . THR A 1 264 ? -2.803 10.516 -12.619 1.00 87.69 264 THR A O 1
ATOM 2153 N N . VAL A 1 265 ? -1.465 8.991 -13.556 1.00 89.62 265 VAL A N 1
ATOM 2154 C CA . VAL A 1 265 ? -2.520 8.155 -14.128 1.00 89.62 265 VAL A CA 1
ATOM 2155 C C . VAL A 1 265 ? -2.739 6.967 -13.199 1.00 89.62 265 VAL A C 1
ATOM 2157 O O . VAL A 1 265 ? -1.855 6.125 -13.053 1.00 89.62 265 VAL A O 1
ATOM 2160 N N . ALA A 1 266 ? -3.904 6.903 -12.560 1.00 90.50 266 ALA A N 1
ATOM 2161 C CA . ALA A 1 266 ? -4.307 5.786 -11.715 1.00 90.50 266 ALA A CA 1
ATOM 2162 C C . ALA A 1 266 ? -5.224 4.843 -12.498 1.00 90.50 266 ALA A C 1
ATOM 2164 O O . ALA A 1 266 ? -6.210 5.296 -13.074 1.00 90.50 266 ALA A O 1
ATOM 2165 N N . LEU A 1 267 ? -4.947 3.544 -12.492 1.00 89.75 267 LEU A N 1
ATOM 2166 C CA . LEU A 1 267 ? -5.733 2.551 -13.221 1.00 89.75 267 LEU A CA 1
ATOM 2167 C C . LEU A 1 267 ? -6.137 1.398 -12.308 1.00 89.75 267 LEU A C 1
ATOM 2169 O O . LEU A 1 267 ? -5.280 0.770 -11.690 1.00 89.75 267 LEU A O 1
ATOM 2173 N N . ASN A 1 268 ? -7.424 1.071 -12.293 1.00 89.56 268 ASN A N 1
ATOM 2174 C CA . ASN A 1 268 ? -7.945 -0.176 -11.738 1.00 89.56 268 ASN A CA 1
ATOM 2175 C C . ASN A 1 268 ? -8.933 -0.815 -12.736 1.00 89.56 268 ASN A C 1
ATOM 2177 O O . ASN A 1 268 ? -9.208 -0.223 -13.780 1.00 89.56 268 ASN A O 1
ATOM 2181 N N . PRO A 1 269 ? -9.487 -2.010 -12.458 1.00 85.75 269 PRO A N 1
ATOM 2182 C CA . PRO A 1 269 ? -10.398 -2.689 -13.383 1.00 85.75 269 PRO A CA 1
ATOM 2183 C C . PRO A 1 269 ? -11.684 -1.921 -13.712 1.00 85.75 269 PRO A C 1
ATOM 2185 O O . PRO A 1 269 ? -12.395 -2.303 -14.637 1.00 85.75 269 PRO A O 1
ATOM 2188 N N . HIS A 1 270 ? -12.015 -0.874 -12.954 1.00 81.56 270 HIS A N 1
ATOM 2189 C CA . HIS A 1 270 ? -13.243 -0.107 -13.128 1.00 81.56 270 HIS A CA 1
ATOM 2190 C C . HIS A 1 270 ? -13.022 1.174 -13.935 1.00 81.56 270 HIS A C 1
ATOM 2192 O O . HIS A 1 270 ? -13.878 1.548 -14.739 1.00 81.56 270 HIS A O 1
ATOM 2198 N N . CYS A 1 271 ? -11.902 1.864 -13.716 1.00 79.56 271 CYS A N 1
ATOM 2199 C CA . CYS A 1 271 ? -11.707 3.207 -14.239 1.00 79.56 271 CYS A CA 1
ATOM 2200 C C . CYS A 1 271 ? -10.229 3.559 -14.434 1.00 79.56 271 CYS A C 1
ATOM 2202 O O . CYS A 1 271 ? -9.336 3.073 -13.736 1.00 79.56 271 CYS A O 1
ATOM 2204 N N . LEU A 1 272 ? -10.004 4.491 -15.359 1.00 85.94 272 LEU A N 1
ATOM 2205 C CA . LEU A 1 272 ? -8.793 5.297 -15.436 1.00 85.94 272 LEU A CA 1
ATOM 2206 C C . LEU A 1 272 ? -9.049 6.656 -14.769 1.00 85.94 272 LEU A C 1
ATOM 2208 O O . LEU A 1 272 ? -10.039 7.320 -15.077 1.00 85.94 272 LEU A O 1
ATOM 2212 N N . HIS A 1 273 ? -8.159 7.076 -13.874 1.00 85.38 273 HIS A N 1
ATOM 2213 C CA . HIS A 1 273 ? -8.165 8.393 -13.243 1.00 85.38 273 HIS A CA 1
ATOM 2214 C C . HIS A 1 273 ? -6.921 9.173 -13.642 1.00 85.38 273 HIS A C 1
ATOM 2216 O O . HIS A 1 273 ? -5.812 8.645 -13.652 1.00 85.38 273 HIS A O 1
ATOM 2222 N N . ILE A 1 274 ? -7.103 10.458 -13.906 1.00 86.25 274 ILE A N 1
ATOM 2223 C CA . ILE A 1 274 ? -6.019 11.404 -14.146 1.00 86.25 274 ILE A CA 1
ATOM 2224 C C . ILE A 1 274 ? -5.962 12.327 -12.937 1.00 86.25 274 ILE A C 1
ATOM 2226 O O . ILE A 1 274 ? -6.953 12.970 -12.614 1.00 86.25 274 ILE A O 1
ATOM 2230 N N . LEU A 1 275 ? -4.819 12.382 -12.268 1.00 83.69 275 LEU A N 1
ATOM 2231 C CA . LEU A 1 275 ? -4.582 13.178 -11.069 1.00 83.69 275 LEU A CA 1
ATOM 2232 C C . LEU A 1 275 ? -3.513 14.222 -11.381 1.00 83.69 275 LEU A C 1
ATOM 2234 O O . LEU A 1 275 ? -2.542 13.934 -12.076 1.00 83.69 275 LEU A O 1
ATOM 2238 N N . ASP A 1 276 ? -3.668 15.446 -10.894 1.00 79.50 276 ASP A N 1
ATOM 2239 C CA . ASP A 1 276 ? -2.655 16.481 -11.090 1.00 79.50 276 ASP A CA 1
ATOM 2240 C C . ASP A 1 276 ? -1.434 16.203 -10.196 1.00 79.50 276 ASP A C 1
ATOM 2242 O O . ASP A 1 276 ? -1.562 16.027 -8.986 1.00 79.50 276 ASP A O 1
ATOM 2246 N N . SER A 1 277 ? -0.239 16.142 -10.797 1.00 64.94 277 SER A N 1
ATOM 2247 C CA . SER A 1 277 ? 0.986 15.745 -10.094 1.00 64.94 277 SER A CA 1
ATOM 2248 C C . SER A 1 277 ? 1.527 16.821 -9.143 1.00 64.94 277 SER A C 1
ATOM 2250 O O . SER A 1 277 ? 2.498 16.562 -8.437 1.00 64.94 277 SER A O 1
ATOM 2252 N N . LYS A 1 278 ? 0.985 18.050 -9.180 1.00 53.81 278 LYS A N 1
ATOM 2253 C CA . LYS A 1 278 ? 1.421 19.181 -8.338 1.00 53.81 278 LYS A CA 1
ATOM 2254 C C . LYS A 1 278 ? 0.493 19.480 -7.164 1.00 53.81 278 LYS A C 1
ATOM 2256 O O . LYS A 1 278 ? 0.839 20.315 -6.334 1.00 53.81 278 LYS A O 1
ATOM 2261 N N . SER A 1 279 ? -0.676 18.857 -7.098 1.00 42.72 279 SER A N 1
ATOM 2262 C CA . SER A 1 279 ? -1.621 19.091 -6.008 1.00 42.72 279 SER A CA 1
ATOM 2263 C C . SER A 1 279 ? -1.302 18.181 -4.823 1.00 42.72 279 SER A C 1
ATOM 2265 O O . SER A 1 279 ? -1.536 16.977 -4.928 1.00 42.72 279 SER A O 1
ATOM 2267 N N . PRO A 1 280 ? -0.879 18.720 -3.663 1.00 39.75 280 PRO A N 1
ATOM 2268 C CA . PRO A 1 280 ? -1.418 18.180 -2.423 1.00 39.75 280 PRO A CA 1
ATOM 2269 C C . PRO A 1 280 ? -2.962 18.198 -2.513 1.00 39.75 280 PRO A C 1
ATOM 2271 O O . PRO A 1 280 ? -3.503 19.097 -3.173 1.00 39.75 280 PRO A O 1
ATOM 2274 N N . PRO A 1 281 ? -3.682 17.218 -1.932 1.00 36.62 281 PRO A N 1
ATOM 2275 C CA . PRO A 1 281 ? -5.136 17.244 -1.809 1.00 36.62 281 PRO A CA 1
ATOM 2276 C C . PRO A 1 281 ? -5.623 18.651 -1.446 1.00 36.62 281 PRO A C 1
ATOM 2278 O O . PRO A 1 281 ? -5.152 19.270 -0.497 1.00 36.62 281 PRO A O 1
ATOM 2281 N N . VAL A 1 282 ? -6.488 19.151 -2.329 1.00 36.53 282 VAL A N 1
ATOM 2282 C CA . VAL A 1 282 ? -7.251 20.404 -2.329 1.00 36.53 282 VAL A CA 1
ATOM 2283 C C . VAL A 1 282 ? -7.060 21.272 -1.076 1.00 36.53 282 VAL A C 1
ATOM 2285 O O . VAL A 1 282 ? -7.652 21.023 -0.031 1.00 36.53 282 VAL A O 1
ATOM 2288 N N . SER A 1 283 ? -6.297 22.362 -1.205 1.00 30.33 283 SER A N 1
ATOM 2289 C CA . SER A 1 283 ? -6.357 23.458 -0.237 1.00 30.33 283 SER A CA 1
ATOM 2290 C C . SER A 1 283 ? -7.742 24.116 -0.290 1.00 30.33 283 SER A C 1
ATOM 2292 O O . SER A 1 283 ? -8.329 24.307 -1.362 1.00 30.33 283 SER A O 1
ATOM 2294 N N . SER A 1 284 ? -8.257 24.448 0.893 1.00 31.92 284 SER A N 1
ATOM 2295 C CA . SER A 1 284 ? -9.647 24.740 1.281 1.00 31.92 284 SER A CA 1
ATOM 2296 C C . SER A 1 284 ? -10.396 25.888 0.574 1.00 31.92 284 SER A C 1
ATOM 2298 O O . SER A 1 284 ? -11.432 26.335 1.061 1.00 31.92 284 SER A O 1
ATOM 2300 N N . HIS A 1 285 ? -9.968 26.343 -0.605 1.00 31.58 285 HIS A N 1
ATOM 2301 C CA . HIS A 1 285 ? -10.665 27.378 -1.382 1.00 31.58 285 HIS A CA 1
ATOM 2302 C C . HIS A 1 285 ? -10.779 27.099 -2.890 1.00 31.58 285 HIS A C 1
ATOM 2304 O O . HIS A 1 285 ? -11.066 28.013 -3.662 1.00 31.58 285 HIS A O 1
ATOM 2310 N N . THR A 1 286 ? -10.625 25.847 -3.335 1.00 26.75 286 THR A N 1
ATOM 2311 C CA . THR A 1 286 ? -10.975 25.460 -4.716 1.00 26.75 286 THR A CA 1
ATOM 2312 C C . THR A 1 286 ? -12.156 24.485 -4.741 1.00 26.75 286 THR A C 1
ATOM 2314 O O . THR A 1 286 ? -12.190 23.562 -3.932 1.00 26.75 286 THR A O 1
ATOM 2317 N N . PRO A 1 287 ? -13.163 24.664 -5.624 1.00 28.08 287 PRO A N 1
ATOM 2318 C CA . PRO A 1 287 ? -14.336 23.799 -5.620 1.00 28.08 287 PRO A CA 1
ATOM 2319 C C . PRO A 1 287 ? -13.967 22.394 -6.107 1.00 28.08 287 PRO A C 1
ATOM 2321 O O . PRO A 1 287 ? -13.701 22.230 -7.298 1.00 28.08 287 PRO A O 1
ATOM 2324 N N . SER A 1 288 ? -14.038 21.436 -5.176 1.00 31.64 288 SER A N 1
ATOM 2325 C CA . SER A 1 288 ? -14.176 19.978 -5.328 1.00 31.64 288 SER A CA 1
ATOM 2326 C C . SER A 1 288 ? -13.073 19.248 -6.109 1.00 31.64 288 SER A C 1
ATOM 2328 O O . SER A 1 288 ? -12.818 19.528 -7.285 1.00 31.64 288 SER A O 1
ATOM 2330 N N . ALA A 1 289 ? -12.503 18.196 -5.503 1.00 37.25 289 ALA A N 1
ATOM 2331 C CA . ALA A 1 289 ? -11.681 17.206 -6.201 1.00 37.25 289 ALA A CA 1
ATOM 2332 C C . ALA A 1 289 ? -12.400 16.543 -7.400 1.00 37.25 289 ALA A C 1
ATOM 2334 O O . ALA A 1 289 ? -11.753 15.858 -8.193 1.00 37.25 289 ALA A O 1
ATOM 2335 N N . GLU A 1 290 ? -13.707 16.770 -7.603 1.00 37.41 290 GLU A N 1
ATOM 2336 C CA . GLU A 1 290 ? -14.412 16.432 -8.848 1.00 37.41 290 GLU A CA 1
ATOM 2337 C C . GLU A 1 290 ? -13.836 17.125 -10.084 1.00 37.41 290 GLU A C 1
ATOM 2339 O O . GLU A 1 290 ? -13.813 16.518 -11.152 1.00 37.41 290 GLU A O 1
ATOM 2344 N N . LYS A 1 291 ? -13.319 18.359 -9.983 1.00 34.78 291 LYS A N 1
ATOM 2345 C CA . LYS A 1 291 ? -12.855 19.110 -11.168 1.00 34.78 291 LYS A CA 1
ATOM 2346 C C . LYS A 1 291 ? 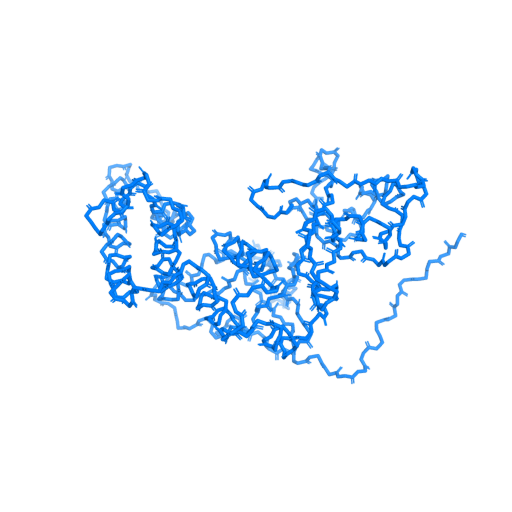-11.549 18.597 -11.775 1.00 34.78 291 LYS A C 1
ATOM 2348 O O . LYS A 1 291 ? -11.178 19.031 -12.863 1.00 34.78 291 LYS A O 1
ATOM 2353 N N . GLN A 1 292 ? -10.847 17.692 -11.096 1.00 44.75 292 GLN A N 1
ATOM 2354 C CA . GLN A 1 292 ? -9.617 17.082 -11.607 1.00 44.75 292 GLN A CA 1
ATOM 2355 C C . GLN A 1 292 ? -9.824 15.662 -12.144 1.00 44.75 292 GLN A C 1
ATOM 2357 O O . GLN A 1 292 ? -8.875 15.071 -12.645 1.00 44.75 292 GLN A O 1
ATOM 2362 N N . ARG A 1 293 ? -11.042 15.109 -12.082 1.00 50.22 293 ARG A N 1
ATOM 2363 C CA . ARG A 1 293 ? -11.315 13.713 -12.437 1.00 50.22 293 ARG A CA 1
ATOM 2364 C C . ARG A 1 293 ? -11.918 13.621 -13.834 1.00 50.22 293 ARG A C 1
ATOM 2366 O O . ARG A 1 293 ? -13.096 13.896 -14.027 1.00 50.22 293 ARG A O 1
ATOM 2373 N N . ILE A 1 294 ? -11.133 13.162 -14.805 1.00 49.72 294 ILE A N 1
ATOM 2374 C CA . ILE A 1 294 ? -11.707 12.581 -16.024 1.00 49.72 294 ILE A CA 1
ATOM 2375 C C . ILE A 1 294 ? -11.981 11.113 -15.706 1.00 49.72 294 ILE A C 1
ATOM 2377 O O . ILE A 1 294 ? -11.049 10.332 -15.532 1.00 49.72 294 ILE A O 1
ATOM 2381 N N . HIS A 1 295 ? -13.258 10.770 -15.549 1.00 47.53 295 HIS A N 1
ATOM 2382 C CA . HIS A 1 295 ? -13.705 9.400 -15.329 1.00 47.53 295 HIS A CA 1
ATOM 2383 C C . HIS A 1 295 ? -13.952 8.739 -16.686 1.00 47.53 295 HIS A C 1
ATOM 2385 O O . HIS A 1 295 ? -15.000 8.940 -17.300 1.00 47.53 295 HIS A O 1
ATOM 2391 N N . CYS A 1 296 ? -12.990 7.946 -17.152 1.00 51.34 296 CYS A N 1
ATOM 2392 C CA . CYS A 1 296 ? -13.170 7.114 -18.337 1.00 51.34 296 CYS A CA 1
ATOM 2393 C C . CYS A 1 296 ? -13.430 5.672 -17.884 1.00 51.34 296 CYS A C 1
ATOM 2395 O O . CYS A 1 296 ? -12.478 5.005 -17.462 1.00 51.34 296 CYS A O 1
ATOM 2397 N N . PRO A 1 297 ? -14.683 5.173 -17.943 1.00 52.41 297 PRO A N 1
ATOM 2398 C CA . PRO A 1 297 ? -14.926 3.755 -17.736 1.00 52.41 297 PRO A CA 1
ATOM 2399 C C . PRO A 1 297 ? -14.155 2.976 -18.801 1.00 52.41 297 PRO A C 1
ATOM 2401 O O . PRO A 1 297 ? -14.181 3.329 -19.984 1.00 52.41 297 PRO A O 1
ATOM 2404 N N . ILE A 1 298 ? -13.452 1.925 -18.385 1.00 52.19 298 ILE A N 1
ATOM 2405 C CA . ILE A 1 298 ? -12.790 1.027 -19.330 1.00 52.19 298 ILE A CA 1
ATOM 2406 C C . ILE A 1 298 ? -13.911 0.254 -20.027 1.00 52.19 298 ILE A C 1
ATOM 2408 O O . ILE A 1 298 ? -14.484 -0.672 -19.456 1.00 52.19 298 ILE A O 1
ATOM 2412 N N . MET A 1 299 ? -14.288 0.678 -21.236 1.00 35.41 299 MET A N 1
ATOM 2413 C CA . MET A 1 299 ? -15.240 -0.077 -22.044 1.00 35.41 299 MET A CA 1
ATOM 2414 C C . MET A 1 299 ? -14.636 -1.453 -22.329 1.00 35.41 299 MET A C 1
ATOM 2416 O O . MET A 1 299 ? -13.530 -1.556 -22.863 1.00 35.41 299 MET A O 1
ATOM 2420 N N . GLY A 1 300 ? -15.346 -2.507 -21.923 1.00 39.50 300 GLY A N 1
ATOM 2421 C CA . GLY A 1 300 ? -14.958 -3.883 -22.208 1.00 39.50 300 GLY A CA 1
ATOM 2422 C C . GLY A 1 300 ? -14.728 -4.057 -23.709 1.00 39.50 300 GLY A C 1
ATOM 2423 O O . GLY A 1 300 ? -15.592 -3.691 -24.501 1.00 39.50 300 GLY A O 1
ATOM 2424 N N . ASN A 1 301 ? -13.562 -4.610 -24.059 1.00 35.44 301 ASN A N 1
ATOM 2425 C CA . ASN A 1 301 ? -13.020 -4.845 -25.408 1.00 35.44 301 ASN A CA 1
ATOM 2426 C C . ASN A 1 301 ? -12.101 -3.768 -26.008 1.00 35.44 301 ASN A C 1
ATOM 2428 O O . ASN A 1 301 ? -12.119 -3.546 -27.217 1.00 35.44 301 ASN A O 1
ATOM 2432 N N . THR A 1 302 ? -11.185 -3.191 -25.228 1.00 32.69 302 THR A N 1
ATOM 2433 C CA . THR A 1 302 ? -9.940 -2.663 -25.809 1.00 32.69 302 THR A CA 1
ATOM 2434 C C . THR A 1 302 ? -8.836 -3.718 -25.725 1.00 32.69 302 THR A C 1
ATOM 2436 O O . THR A 1 302 ? -8.139 -3.869 -24.723 1.00 32.69 302 THR A O 1
ATOM 2439 N N . HIS A 1 303 ? -8.662 -4.476 -26.813 1.00 29.14 303 HIS A N 1
ATOM 2440 C CA . HIS A 1 303 ? -7.382 -5.122 -27.084 1.00 29.14 303 HIS A CA 1
ATOM 2441 C C . HIS A 1 303 ? -6.330 -4.013 -27.177 1.00 29.14 303 HIS A C 1
ATOM 2443 O O . HIS A 1 303 ? -6.273 -3.296 -28.172 1.00 29.14 303 HIS A O 1
ATOM 2449 N N . PHE A 1 304 ? -5.510 -3.850 -26.141 1.00 29.97 304 PHE A N 1
ATOM 2450 C CA . PHE A 1 304 ? -4.258 -3.118 -26.279 1.00 29.97 304 PHE A CA 1
ATOM 2451 C C . PHE A 1 304 ? -3.349 -3.964 -27.180 1.00 29.97 304 PHE A C 1
ATOM 2453 O O . PHE A 1 304 ? -3.004 -5.082 -26.780 1.00 29.97 304 PHE A O 1
ATOM 2460 N N . PRO A 1 305 ? -2.979 -3.505 -28.391 1.00 29.75 305 PRO A N 1
ATOM 2461 C CA . PRO A 1 305 ? -1.961 -4.191 -29.163 1.00 29.75 305 PRO A CA 1
ATOM 2462 C C . PRO A 1 305 ? -0.666 -4.109 -28.353 1.00 29.75 305 PRO A C 1
ATOM 2464 O O . PRO A 1 305 ? -0.120 -3.029 -28.129 1.00 29.75 305 PRO A O 1
ATOM 2467 N N . GLY A 1 306 ? -0.219 -5.251 -27.832 1.00 32.12 306 GLY A N 1
ATOM 2468 C CA . GLY A 1 306 ? 1.098 -5.342 -27.217 1.00 32.12 306 GLY A CA 1
ATOM 2469 C C . GLY A 1 306 ? 2.167 -4.976 -28.252 1.00 32.12 306 GLY A C 1
ATOM 2470 O O . GLY A 1 306 ? 1.970 -5.249 -29.440 1.00 32.12 306 GLY A O 1
ATOM 2471 N N . PRO A 1 307 ? 3.290 -4.364 -27.842 1.00 33.62 307 PRO A N 1
ATOM 2472 C CA . PRO A 1 307 ? 4.391 -4.127 -28.763 1.00 33.62 307 PRO A CA 1
ATOM 2473 C C . PRO A 1 307 ? 4.859 -5.467 -29.356 1.00 33.62 307 PRO A C 1
ATOM 2475 O O . PRO A 1 307 ? 4.819 -6.487 -28.655 1.00 33.62 307 PRO A O 1
ATOM 2478 N N . PRO A 1 308 ? 5.298 -5.497 -30.627 1.00 31.52 308 PRO A N 1
ATOM 2479 C CA . PRO A 1 308 ? 5.806 -6.712 -31.240 1.00 31.52 308 PRO A CA 1
ATOM 2480 C C . PRO A 1 308 ? 7.108 -7.096 -30.537 1.00 31.52 308 PRO A C 1
ATOM 2482 O O . PRO A 1 308 ? 8.174 -6.541 -30.801 1.00 31.52 308 PRO A O 1
ATOM 2485 N N . PHE A 1 309 ? 7.026 -8.042 -29.605 1.00 33.94 309 PHE A N 1
ATOM 2486 C CA . PHE A 1 309 ? 8.202 -8.717 -29.082 1.00 33.94 309 PHE A CA 1
ATOM 2487 C C . PHE A 1 309 ? 8.766 -9.582 -30.210 1.00 33.94 309 PHE A C 1
ATOM 2489 O O . PHE A 1 309 ? 8.261 -10.668 -30.485 1.00 33.94 309 PHE A O 1
ATOM 2496 N N . SER A 1 310 ? 9.785 -9.069 -30.894 1.00 31.59 310 SER A N 1
ATOM 2497 C CA . SER A 1 310 ? 10.642 -9.893 -31.745 1.00 31.59 310 SER A CA 1
ATOM 2498 C C . SER A 1 310 ? 11.616 -10.626 -30.822 1.00 31.59 310 SER A C 1
ATOM 2500 O O . SER A 1 310 ? 12.285 -9.984 -30.007 1.00 31.59 310 SER A O 1
ATOM 2502 N N . TYR A 1 311 ? 11.584 -11.958 -30.878 1.00 39.34 311 TYR A N 1
ATOM 2503 C CA . TYR A 1 311 ? 12.478 -12.863 -30.150 1.00 39.34 311 TYR A CA 1
ATOM 2504 C C . TYR A 1 311 ? 13.919 -12.762 -30.647 1.00 39.34 311 TYR A C 1
ATOM 2506 O O . TYR A 1 311 ? 14.099 -12.531 -31.863 1.00 39.34 311 TYR A O 1
#

pLDDT: mean 82.34, std 19.54, range [26.75, 98.44]

Foldseek 3Di:
DPPPDDFDFDQPPVQQRFQLNSLVRVCVRLVADPLCSLQKFKWWDWPADIGGDDRNDGVSVCQVCQLVCCVVAHPDDNVCSVPIGIDIDIATDLADDPVSVVVLLDVVDPPRHLSVLVRLLSVLQCCQQVVVALDAPLLLLLLLLLVLLLCCQVCVVVVRDLVPCLVCLNVSHHPVQLADPPDDPDDPVVRVVVSVVSSVVSSVSSSVSNCVNVVVVDHSSVSSVVSVVSLSVGPLRSWDKHKDWAQDPDDPPCPPPDDTFIWIWTDGQFWIWTGGPPDDRDDPPDPDPVVRGDTDGPPPDDPPPDPPPDD